Protein AF-G5GI74-F1 (afdb_monomer_lite)

Structure (mmCIF, N/CA/C/O backbone):
data_AF-G5GI74-F1
#
_entry.id   AF-G5GI74-F1
#
loop_
_atom_site.group_PDB
_atom_site.id
_atom_site.type_symbol
_atom_site.label_atom_id
_atom_site.label_alt_id
_atom_site.label_comp_id
_atom_site.label_asym_id
_atom_site.label_entity_id
_atom_site.label_seq_id
_atom_site.pdbx_PDB_ins_code
_atom_site.Cartn_x
_atom_site.Cartn_y
_atom_site.Cartn_z
_atom_site.occupancy
_atom_site.B_iso_or_equiv
_atom_site.auth_seq_id
_atom_site.auth_comp_id
_atom_site.auth_asym_id
_atom_site.auth_atom_id
_atom_site.pdbx_PDB_model_num
ATOM 1 N N . MET A 1 1 ? 11.300 41.966 -23.035 1.00 39.28 1 MET A N 1
ATOM 2 C CA . MET A 1 1 ? 12.453 41.032 -23.055 1.00 39.28 1 MET A CA 1
ATOM 3 C C . MET A 1 1 ? 12.205 40.007 -24.163 1.00 39.28 1 MET A C 1
ATOM 5 O O . MET A 1 1 ? 11.114 39.458 -24.175 1.00 39.28 1 MET A O 1
ATOM 9 N N . LYS A 1 2 ? 13.121 39.789 -25.121 1.00 32.44 2 LYS A N 1
ATOM 10 C CA . LYS A 1 2 ? 12.946 38.785 -26.198 1.00 32.44 2 LYS A CA 1
ATOM 11 C C . LYS A 1 2 ? 13.859 37.581 -25.942 1.00 32.44 2 LYS A C 1
ATOM 13 O O . LYS A 1 2 ? 15.074 37.762 -25.890 1.00 32.44 2 LYS A O 1
ATOM 18 N N . LEU A 1 3 ? 13.296 36.378 -25.811 1.00 30.97 3 LEU A N 1
ATOM 19 C CA . LEU A 1 3 ? 14.079 35.136 -25.782 1.00 30.97 3 LEU A CA 1
ATOM 20 C C . LEU A 1 3 ? 14.513 34.748 -27.205 1.00 30.97 3 LEU A C 1
ATOM 22 O O . LEU A 1 3 ? 13.767 34.949 -28.163 1.00 30.97 3 LEU A O 1
ATOM 26 N N . LYS A 1 4 ? 15.729 34.209 -27.346 1.00 33.59 4 LYS A N 1
ATOM 27 C CA . LYS A 1 4 ? 16.300 33.785 -28.633 1.00 33.59 4 LYS A CA 1
ATOM 28 C C . LYS A 1 4 ? 16.162 32.273 -28.805 1.00 33.59 4 LYS A C 1
ATOM 30 O O . LYS A 1 4 ? 16.943 31.525 -28.223 1.00 33.59 4 LYS A O 1
ATOM 35 N N . THR A 1 5 ? 15.243 31.826 -29.655 1.00 30.91 5 THR A N 1
ATOM 36 C CA . THR A 1 5 ? 15.225 30.434 -30.129 1.00 30.91 5 THR A CA 1
ATOM 37 C C . THR A 1 5 ? 16.268 30.273 -31.233 1.00 30.91 5 THR A C 1
ATOM 39 O O . THR A 1 5 ? 16.100 30.822 -32.321 1.00 30.91 5 THR A O 1
ATOM 42 N N . LYS A 1 6 ? 17.356 29.538 -30.974 1.00 30.95 6 LYS A N 1
ATOM 43 C CA . LYS A 1 6 ? 18.289 29.122 -32.030 1.00 30.95 6 LYS A CA 1
ATOM 44 C C . LYS A 1 6 ? 17.806 27.811 -32.650 1.00 30.95 6 LYS A C 1
ATOM 46 O O . LYS A 1 6 ? 18.005 26.752 -32.065 1.00 30.95 6 LYS A O 1
ATOM 51 N N . LEU A 1 7 ? 17.238 27.881 -33.853 1.00 30.72 7 LEU A N 1
ATOM 52 C CA . LEU A 1 7 ? 17.384 26.770 -34.794 1.00 30.72 7 LEU A CA 1
ATOM 53 C C . LEU A 1 7 ? 18.859 26.698 -35.209 1.00 30.72 7 LEU A C 1
ATOM 55 O O . LEU A 1 7 ? 19.471 27.733 -35.477 1.00 30.72 7 LEU A O 1
ATOM 59 N N . PHE A 1 8 ? 19.397 25.488 -35.316 1.00 32.03 8 PHE A N 1
ATOM 60 C CA . PHE A 1 8 ? 20.576 25.221 -36.133 1.00 32.03 8 PHE A CA 1
ATOM 61 C C . PHE A 1 8 ? 20.148 24.339 -37.301 1.00 32.03 8 PHE A C 1
ATOM 63 O O . PHE A 1 8 ? 19.583 23.267 -37.099 1.00 32.03 8 PHE A O 1
ATOM 70 N N . MET A 1 9 ? 20.384 24.824 -38.518 1.00 30.23 9 MET A N 1
ATOM 71 C CA . MET A 1 9 ? 20.236 24.031 -39.734 1.00 30.23 9 MET A CA 1
ATOM 72 C C . MET A 1 9 ? 21.549 23.312 -40.035 1.00 30.23 9 MET A C 1
ATOM 74 O O . MET A 1 9 ? 22.620 23.881 -39.826 1.00 30.23 9 MET A O 1
ATOM 78 N N . ALA A 1 10 ? 21.453 22.119 -40.615 1.00 32.97 10 ALA A N 1
ATOM 79 C CA . ALA A 1 10 ? 22.530 21.522 -41.389 1.00 32.97 10 ALA A CA 1
ATOM 80 C C . ALA A 1 10 ? 22.137 21.579 -42.873 1.00 32.97 10 ALA A C 1
ATOM 82 O O . ALA A 1 10 ? 21.205 20.900 -43.299 1.00 32.97 10 ALA A O 1
ATOM 83 N N . GLY A 1 11 ? 22.820 22.431 -43.641 1.00 32.31 11 GLY A N 1
ATOM 84 C CA . GLY A 1 11 ? 22.941 22.245 -45.090 1.00 32.31 11 GLY A CA 1
ATOM 85 C C . GLY A 1 11 ? 24.064 21.239 -45.396 1.00 32.31 11 GLY A C 1
ATOM 86 O O . GLY A 1 11 ? 24.650 20.676 -44.478 1.00 32.31 11 GLY A O 1
ATOM 87 N N . ILE A 1 12 ? 24.443 20.994 -46.648 1.00 38.75 12 ILE A N 1
ATOM 88 C CA . ILE A 1 12 ? 24.072 21.663 -47.905 1.00 38.75 12 ILE A CA 1
ATOM 89 C C . ILE A 1 12 ? 23.917 20.582 -48.987 1.00 38.75 12 ILE A C 1
ATOM 91 O O . ILE A 1 12 ? 24.664 19.609 -48.990 1.00 38.75 12 ILE A O 1
ATOM 95 N N . ALA A 1 13 ? 23.006 20.786 -49.941 1.00 40.16 13 ALA A N 1
ATOM 96 C CA . ALA A 1 13 ? 23.028 20.088 -51.224 1.00 40.16 13 ALA A CA 1
ATOM 97 C C . ALA A 1 13 ? 23.267 21.114 -52.340 1.00 40.16 13 ALA A C 1
ATOM 99 O O . ALA A 1 13 ? 22.529 22.093 -52.446 1.00 40.16 13 ALA A O 1
ATOM 100 N N . ALA A 1 14 ? 24.300 20.902 -53.153 1.00 36.72 14 ALA A N 1
ATOM 101 C CA . ALA A 1 14 ? 24.616 21.722 -54.317 1.00 36.72 14 ALA A CA 1
ATOM 102 C C . ALA A 1 14 ? 25.226 20.833 -55.406 1.00 36.72 14 ALA A C 1
ATOM 104 O O . ALA A 1 14 ? 26.097 20.015 -55.118 1.00 36.72 14 ALA A O 1
ATOM 105 N N . ALA A 1 15 ? 24.764 20.991 -56.646 1.00 43.41 15 ALA A N 1
ATOM 106 C CA . ALA A 1 15 ? 25.289 20.285 -57.807 1.00 43.41 15 ALA A CA 1
ATOM 107 C C . ALA A 1 15 ? 25.982 21.280 -58.746 1.00 43.41 15 ALA A C 1
ATOM 109 O O . ALA A 1 15 ? 25.446 22.351 -59.026 1.00 43.41 15 ALA A O 1
ATOM 110 N N . GLY A 1 16 ? 27.158 20.912 -59.245 1.00 34.16 16 GLY A N 1
ATOM 111 C CA . GLY A 1 16 ? 27.925 21.686 -60.216 1.00 34.16 16 GLY A CA 1
ATOM 112 C C . GLY A 1 16 ? 28.988 20.790 -60.836 1.00 34.16 16 GLY A C 1
ATOM 113 O O . GLY A 1 16 ? 29.753 20.158 -60.114 1.00 34.16 16 GLY A O 1
ATOM 114 N N . MET A 1 17 ? 28.995 20.684 -62.164 1.00 43.59 17 MET A N 1
ATOM 115 C CA . MET A 1 17 ? 29.848 19.746 -62.892 1.00 43.59 17 MET A CA 1
ATOM 116 C C . MET A 1 17 ? 30.994 20.507 -63.562 1.00 43.59 17 MET A C 1
ATOM 118 O O . MET A 1 17 ? 30.755 21.394 -64.378 1.00 43.59 17 MET A O 1
ATOM 122 N N . LEU A 1 18 ? 32.234 20.162 -63.218 1.00 31.41 18 LEU A N 1
ATOM 123 C CA . LEU A 1 18 ? 33.445 20.704 -63.834 1.00 31.41 18 LEU A CA 1
ATOM 124 C C . LEU A 1 18 ? 34.503 19.598 -63.843 1.00 31.41 18 LEU A C 1
ATOM 126 O O . LEU A 1 18 ? 34.797 19.017 -62.802 1.00 31.41 18 LEU A O 1
ATOM 130 N N . ILE A 1 19 ? 35.013 19.256 -65.027 1.00 44.56 19 ILE A N 1
ATOM 131 C CA . ILE A 1 19 ? 35.863 18.076 -65.215 1.00 44.56 19 ILE A CA 1
ATOM 132 C C . ILE A 1 19 ? 37.334 18.480 -65.134 1.00 44.56 19 ILE A C 1
ATOM 134 O O . ILE A 1 19 ? 37.832 19.190 -66.003 1.00 44.56 19 ILE A O 1
ATOM 138 N N . PHE A 1 20 ? 38.037 17.933 -64.145 1.00 43.38 20 PHE A N 1
ATOM 139 C CA . PHE A 1 20 ? 39.486 17.758 -64.178 1.00 43.38 20 PHE A CA 1
ATOM 140 C C . PHE A 1 20 ? 39.802 16.292 -63.887 1.00 43.38 20 PHE A C 1
ATOM 142 O O . PHE A 1 20 ? 39.231 15.700 -62.972 1.00 43.38 20 PHE A O 1
ATOM 149 N N . ALA A 1 21 ? 40.707 15.704 -64.669 1.00 55.75 21 ALA A N 1
ATOM 150 C CA . ALA A 1 21 ? 41.223 14.369 -64.403 1.00 55.75 21 ALA A CA 1
ATOM 151 C C . ALA A 1 21 ? 42.308 14.457 -63.318 1.00 55.75 21 ALA A C 1
ATOM 153 O O . ALA A 1 21 ? 43.470 14.729 -63.607 1.00 55.75 21 ALA A O 1
ATOM 154 N N . ALA A 1 22 ? 41.894 14.247 -62.073 1.00 44.03 22 ALA A N 1
ATOM 155 C CA . ALA A 1 22 ? 42.752 13.938 -60.936 1.00 44.03 22 ALA A CA 1
ATOM 156 C C . ALA A 1 22 ? 42.215 12.658 -60.279 1.00 44.03 22 ALA A C 1
ATOM 158 O O . ALA A 1 22 ? 41.032 12.336 -60.437 1.00 44.03 22 ALA A O 1
ATOM 159 N N . ASP A 1 23 ? 43.071 11.908 -59.589 1.00 39.41 23 ASP A N 1
ATOM 160 C CA . ASP A 1 23 ? 42.712 10.588 -59.071 1.00 39.41 23 ASP A CA 1
ATOM 161 C C . ASP A 1 23 ? 41.495 10.648 -58.145 1.00 39.41 23 ASP A C 1
ATOM 163 O O . ASP A 1 23 ? 41.471 11.387 -57.158 1.00 39.41 23 ASP A O 1
ATOM 167 N N . ASN A 1 24 ? 40.477 9.839 -58.456 1.00 41.78 24 ASN A N 1
ATOM 168 C CA . ASN A 1 24 ? 39.244 9.755 -57.679 1.00 41.78 24 ASN A CA 1
ATOM 169 C C . ASN A 1 24 ? 39.466 8.967 -56.378 1.00 41.78 24 ASN A C 1
ATOM 171 O O . ASN A 1 24 ? 38.852 7.923 -56.149 1.00 41.78 24 ASN A O 1
ATOM 175 N N . VAL A 1 25 ? 40.294 9.510 -55.482 1.00 47.72 25 VAL A N 1
ATOM 176 C CA . VAL A 1 25 ? 40.171 9.260 -54.044 1.00 47.72 25 VAL A CA 1
ATOM 177 C C . VAL A 1 25 ? 38.881 9.942 -53.599 1.00 47.72 25 VAL A C 1
ATOM 179 O O . VAL A 1 25 ? 38.868 11.050 -53.063 1.00 47.72 25 VAL A O 1
ATOM 182 N N . SER A 1 26 ? 37.756 9.285 -53.879 1.00 45.84 26 SER A N 1
ATOM 183 C CA . SER A 1 26 ? 36.469 9.669 -53.326 1.00 45.84 26 SER A CA 1
ATOM 184 C C . SER A 1 26 ? 36.542 9.456 -51.818 1.00 45.84 26 SER A C 1
ATOM 186 O O . SER A 1 26 ? 36.338 8.340 -51.336 1.00 45.84 26 SER A O 1
ATOM 188 N N . TYR A 1 27 ? 36.850 10.523 -51.080 1.00 48.34 27 TYR A N 1
ATOM 189 C CA . TYR A 1 27 ? 36.677 10.578 -49.634 1.00 48.34 27 TYR A CA 1
ATOM 190 C C . TYR A 1 27 ? 35.190 10.368 -49.332 1.00 48.34 27 TYR A C 1
ATOM 192 O O . TYR A 1 27 ? 34.400 11.313 -49.308 1.00 48.34 27 TYR A O 1
ATOM 200 N N . ALA A 1 28 ? 34.795 9.105 -49.167 1.00 54.34 28 ALA A N 1
ATOM 201 C CA . ALA A 1 28 ? 33.466 8.733 -48.720 1.00 54.34 28 ALA A CA 1
ATOM 202 C C . ALA A 1 28 ? 33.256 9.395 -47.359 1.00 54.34 28 ALA A C 1
ATOM 204 O O . ALA A 1 28 ? 33.997 9.102 -46.425 1.00 54.34 28 ALA A O 1
ATOM 205 N N . ALA A 1 29 ? 32.304 10.329 -47.279 1.00 62.91 29 ALA A N 1
ATOM 206 C CA . ALA A 1 29 ? 32.160 11.216 -46.131 1.00 62.91 29 ALA A CA 1
ATOM 207 C C . ALA A 1 29 ? 31.908 10.409 -44.847 1.00 62.91 29 ALA A C 1
ATOM 209 O O . ALA A 1 29 ? 30.795 9.937 -44.602 1.00 62.91 29 ALA A O 1
ATOM 210 N N . ASN A 1 30 ? 32.965 10.231 -44.061 1.00 84.56 30 ASN A N 1
ATOM 211 C CA . ASN A 1 30 ? 32.976 9.493 -42.812 1.00 84.56 30 ASN A CA 1
ATOM 212 C C . ASN A 1 30 ? 32.117 10.217 -41.762 1.00 84.56 30 ASN A C 1
ATOM 214 O O . ASN A 1 30 ? 32.074 11.447 -41.696 1.00 84.56 30 ASN A O 1
ATOM 218 N N . GLY A 1 31 ? 31.383 9.441 -40.968 1.00 90.62 31 GLY A N 1
ATOM 219 C CA . GLY A 1 31 ? 30.277 9.917 -40.141 1.00 90.62 31 GLY A CA 1
ATOM 220 C C . GLY A 1 31 ? 28.897 9.470 -40.638 1.00 90.62 31 GLY A C 1
ATOM 221 O O . GLY A 1 31 ? 28.748 8.458 -41.321 1.00 90.62 31 GLY A O 1
ATOM 222 N N . TRP A 1 32 ? 27.859 10.209 -40.240 1.00 93.62 32 TRP A N 1
ATOM 223 C CA . TRP A 1 32 ? 26.457 9.858 -40.492 1.00 93.62 32 TRP A CA 1
ATOM 224 C C . TRP A 1 32 ? 26.036 10.068 -41.954 1.00 93.62 32 TRP A C 1
ATOM 226 O O . TRP A 1 32 ? 26.159 11.167 -42.489 1.00 93.62 32 TRP A O 1
ATOM 236 N N . GLN A 1 33 ? 25.439 9.041 -42.563 1.00 93.19 33 GLN A N 1
ATOM 237 C CA . GLN A 1 33 ? 24.833 9.098 -43.899 1.00 93.19 33 GLN A CA 1
ATOM 238 C C . GLN A 1 33 ? 23.420 8.497 -43.887 1.00 93.19 33 GLN A C 1
ATOM 240 O O . GLN A 1 33 ? 23.123 7.591 -43.106 1.00 93.19 33 GLN A O 1
ATOM 245 N N . THR A 1 34 ? 22.540 8.961 -44.774 1.00 90.38 34 THR A N 1
ATOM 246 C CA . THR A 1 34 ? 21.219 8.350 -44.980 1.00 90.38 34 THR A CA 1
ATOM 247 C C . THR A 1 34 ? 21.312 7.117 -45.882 1.00 90.38 34 THR A C 1
ATOM 249 O O . THR A 1 34 ? 22.108 7.047 -46.815 1.00 90.38 34 THR A O 1
ATOM 252 N N . SER A 1 35 ? 20.484 6.112 -45.606 1.00 87.25 35 SER A N 1
ATOM 253 C CA . SER A 1 35 ? 20.390 4.868 -46.371 1.00 87.25 35 SER A CA 1
ATOM 254 C C . SER A 1 35 ? 18.916 4.477 -46.477 1.00 87.25 35 SER A C 1
ATOM 256 O O . SER A 1 35 ? 18.343 3.851 -45.582 1.00 87.25 35 SER A O 1
ATOM 258 N N . GLY A 1 36 ? 18.266 4.952 -47.544 1.00 87.31 36 GLY A N 1
ATOM 259 C CA . GLY A 1 36 ? 16.806 4.959 -47.641 1.00 87.31 36 GLY A CA 1
ATOM 260 C C . GLY A 1 36 ? 16.186 5.772 -46.499 1.00 87.31 36 GLY A C 1
ATOM 261 O O . GLY A 1 36 ? 16.615 6.889 -46.223 1.00 87.31 36 GLY A O 1
ATOM 262 N N . ASN A 1 37 ? 15.216 5.182 -45.798 1.00 89.00 37 ASN A N 1
ATOM 263 C CA . ASN A 1 37 ? 14.498 5.824 -44.687 1.00 89.00 37 ASN A CA 1
ATOM 264 C C . ASN A 1 37 ? 15.195 5.659 -43.316 1.00 89.00 37 ASN A C 1
ATOM 266 O O . ASN A 1 37 ? 14.566 5.864 -42.280 1.00 89.00 37 ASN A O 1
ATOM 270 N N . SER A 1 38 ? 16.465 5.244 -43.286 1.00 92.62 38 SER A N 1
ATOM 271 C CA . SER A 1 38 ? 17.251 5.056 -42.059 1.00 92.62 38 SER A CA 1
ATOM 272 C C . SER A 1 38 ? 18.655 5.656 -42.206 1.00 92.62 38 SER A C 1
ATOM 274 O O . SER A 1 38 ? 18.995 6.224 -43.243 1.00 92.62 38 SER A O 1
ATOM 276 N N . TRP A 1 39 ? 19.469 5.546 -41.161 1.00 95.88 39 TRP A N 1
ATOM 277 C CA . TRP A 1 39 ? 20.830 6.074 -41.098 1.00 95.88 39 TRP A CA 1
ATOM 278 C C . TRP A 1 39 ? 21.862 4.951 -41.013 1.00 95.88 39 TRP A C 1
ATOM 280 O O . TRP A 1 39 ? 21.609 3.897 -40.431 1.00 95.88 39 TRP A O 1
ATOM 290 N N . ILE A 1 40 ? 23.042 5.206 -41.565 1.00 96.00 40 ILE A N 1
ATOM 291 C CA . ILE A 1 40 ? 24.274 4.443 -41.361 1.00 96.00 40 ILE A CA 1
ATOM 292 C C . ILE A 1 40 ? 25.351 5.393 -40.829 1.00 96.00 40 ILE A C 1
ATOM 294 O O . ILE A 1 40 ? 25.236 6.612 -40.965 1.00 96.00 40 ILE A O 1
ATOM 298 N N . TYR A 1 41 ? 26.407 4.834 -40.253 1.00 94.62 41 TYR A N 1
ATOM 299 C CA . TYR A 1 41 ? 27.628 5.565 -39.934 1.00 94.62 41 TYR A CA 1
ATOM 300 C C . TYR A 1 41 ? 28.773 4.921 -40.711 1.00 94.62 41 TYR A C 1
ATOM 302 O O . TYR A 1 41 ? 28.881 3.692 -40.728 1.00 94.62 41 TYR A O 1
ATOM 310 N N . ILE A 1 42 ? 29.577 5.738 -41.383 1.00 94.50 42 ILE A N 1
ATOM 311 C CA . ILE A 1 42 ? 30.751 5.311 -42.141 1.00 94.50 42 ILE A CA 1
ATOM 312 C C . ILE A 1 42 ? 32.002 5.597 -41.313 1.00 94.50 42 ILE A C 1
ATOM 314 O O . ILE A 1 42 ? 32.230 6.739 -40.911 1.00 94.50 42 ILE A O 1
ATOM 318 N N . ASP A 1 43 ? 32.793 4.563 -41.048 1.00 91.69 43 ASP A N 1
ATOM 319 C CA . ASP A 1 43 ? 34.069 4.675 -40.341 1.00 91.69 43 ASP A CA 1
ATOM 320 C C . ASP A 1 43 ? 35.167 5.270 -41.244 1.00 91.69 43 ASP A C 1
ATOM 322 O O . ASP A 1 43 ? 35.006 5.429 -42.454 1.00 91.69 43 ASP A O 1
ATOM 326 N N . ASN A 1 44 ? 36.316 5.614 -40.655 1.00 89.88 44 ASN A N 1
ATOM 327 C CA . ASN A 1 44 ? 37.433 6.254 -41.368 1.00 89.88 44 ASN A CA 1
ATOM 328 C C . ASN A 1 44 ? 38.069 5.382 -42.474 1.00 89.88 44 ASN A C 1
ATOM 330 O O . ASN A 1 44 ? 38.849 5.897 -43.270 1.00 89.88 44 ASN A O 1
ATOM 334 N N . ASP A 1 45 ? 37.760 4.084 -42.519 1.00 88.88 45 ASP A N 1
ATOM 335 C CA . ASP A 1 45 ? 38.166 3.144 -43.572 1.00 88.88 45 ASP A CA 1
ATOM 336 C C . ASP A 1 45 ? 37.132 3.022 -44.714 1.00 88.88 45 ASP A C 1
ATOM 338 O O . ASP A 1 45 ? 37.323 2.244 -45.647 1.00 88.88 45 ASP A O 1
ATOM 342 N N . GLY A 1 46 ? 36.030 3.780 -44.650 1.00 88.19 46 GLY A N 1
ATOM 343 C CA . GLY A 1 46 ? 34.921 3.718 -45.604 1.00 88.19 46 GLY A CA 1
ATOM 344 C C . GLY A 1 46 ? 33.923 2.581 -45.349 1.00 88.19 46 GLY A C 1
ATOM 345 O O . GLY A 1 46 ? 32.954 2.445 -46.099 1.00 88.19 46 GLY A O 1
ATOM 346 N N . SER A 1 47 ? 34.117 1.764 -44.308 1.00 92.62 47 SER A N 1
ATOM 347 C CA . SER A 1 47 ? 33.206 0.672 -43.956 1.00 92.62 47 SER A CA 1
ATOM 348 C C . SER A 1 47 ? 31.978 1.161 -43.171 1.00 92.62 47 SER A C 1
ATOM 350 O O . SER A 1 47 ? 31.943 2.278 -42.654 1.00 92.62 47 SER A O 1
ATOM 352 N N . LYS A 1 48 ? 30.925 0.332 -43.090 1.00 94.62 48 LYS A N 1
ATOM 353 C CA . LYS A 1 48 ? 29.750 0.624 -42.251 1.00 94.62 48 LYS A CA 1
ATOM 354 C C . LYS A 1 48 ? 30.003 0.190 -40.810 1.00 94.62 48 LYS A C 1
ATOM 356 O O . LYS A 1 48 ? 30.130 -1.012 -40.559 1.00 94.62 48 LYS A O 1
ATOM 361 N N . HIS A 1 49 ? 29.921 1.135 -39.879 1.00 95.50 49 HIS A N 1
ATOM 362 C CA . HIS A 1 49 ? 30.042 0.866 -38.450 1.00 95.50 49 HIS A CA 1
ATOM 363 C C . HIS A 1 49 ? 28.965 -0.106 -37.954 1.00 95.50 49 HIS A C 1
ATOM 365 O O . HIS A 1 49 ? 27.804 -0.064 -38.378 1.00 95.50 49 HIS A O 1
ATOM 371 N N . LYS A 1 50 ? 29.338 -0.972 -37.007 1.00 97.19 50 LYS A N 1
ATOM 372 C CA . LYS A 1 50 ? 28.476 -2.018 -36.440 1.00 97.19 50 LYS A CA 1
ATOM 373 C C . LYS A 1 50 ? 28.636 -2.099 -34.926 1.00 97.19 50 LYS A C 1
ATOM 375 O O . LYS A 1 50 ? 29.744 -2.208 -34.418 1.00 97.19 50 LYS A O 1
ATOM 380 N N . GLY A 1 51 ? 27.517 -2.112 -34.206 1.00 97.88 51 GLY A N 1
ATOM 381 C CA . GLY A 1 51 ? 27.493 -2.120 -32.747 1.00 97.88 51 GLY A CA 1
ATOM 382 C C . GLY A 1 51 ? 27.391 -0.717 -32.150 1.00 97.88 51 GLY A C 1
ATOM 383 O O . GLY A 1 51 ? 26.652 0.129 -32.652 1.00 97.88 51 GLY A O 1
ATOM 384 N N . TRP A 1 52 ? 28.064 -0.495 -31.022 1.00 98.06 52 TRP A N 1
ATOM 385 C CA . TRP A 1 52 ? 27.892 0.699 -30.193 1.00 98.06 52 TRP A CA 1
ATOM 386 C C . TRP A 1 52 ? 28.746 1.884 -30.654 1.00 98.06 52 TRP A C 1
ATOM 388 O O . TRP A 1 52 ? 29.965 1.859 -30.505 1.00 98.06 52 TRP A O 1
ATOM 398 N N . ILE A 1 53 ? 28.090 2.969 -31.068 1.00 95.81 53 ILE A N 1
ATOM 399 C CA . ILE A 1 53 ? 28.730 4.275 -31.287 1.00 95.81 53 ILE A CA 1
ATOM 400 C C . ILE A 1 53 ? 28.531 5.142 -30.044 1.00 95.81 53 ILE A C 1
ATOM 402 O O . ILE A 1 53 ? 27.445 5.169 -29.459 1.00 95.81 53 ILE A O 1
ATOM 406 N N . LYS A 1 54 ? 29.564 5.905 -29.675 1.00 95.50 54 LYS A N 1
ATOM 407 C CA . LYS A 1 54 ? 29.489 6.994 -28.696 1.00 95.50 54 LYS A CA 1
ATOM 408 C C . LYS A 1 54 ? 29.810 8.320 -29.385 1.00 95.50 54 LYS A C 1
ATOM 410 O O . LYS A 1 54 ? 30.862 8.451 -29.998 1.00 95.50 54 LYS A O 1
ATOM 415 N N . THR A 1 55 ? 28.924 9.297 -29.248 1.00 91.75 55 THR A N 1
ATOM 416 C CA . THR A 1 55 ? 29.103 10.678 -29.734 1.00 91.75 55 THR A CA 1
ATOM 417 C C . THR A 1 55 ? 29.157 11.653 -28.550 1.00 91.75 55 THR A C 1
ATOM 419 O O . THR A 1 55 ? 29.117 11.234 -27.390 1.00 91.75 55 THR A O 1
ATOM 422 N N . THR A 1 56 ? 29.203 12.958 -28.828 1.00 92.31 56 THR A N 1
ATOM 423 C CA . THR A 1 56 ? 28.959 14.026 -27.841 1.00 92.31 56 THR A CA 1
ATOM 424 C C . THR A 1 56 ? 27.566 13.967 -27.217 1.00 92.31 56 THR A C 1
ATOM 426 O O . THR A 1 56 ? 27.389 14.388 -26.077 1.00 92.31 56 THR A O 1
ATOM 429 N N . ASP A 1 57 ? 26.589 13.428 -27.945 1.00 90.88 57 ASP A N 1
ATOM 430 C CA . ASP A 1 57 ? 25.162 13.544 -27.624 1.00 90.88 57 ASP A CA 1
ATOM 431 C C . ASP A 1 57 ? 24.648 12.322 -26.842 1.00 90.88 57 ASP A C 1
ATOM 433 O O . ASP A 1 57 ? 23.565 12.345 -26.252 1.00 90.88 57 ASP A O 1
ATOM 437 N N . GLY A 1 58 ? 25.433 11.240 -26.840 1.00 95.44 58 GLY A N 1
ATOM 438 C CA . GLY A 1 58 ? 25.139 9.978 -26.171 1.00 95.44 58 GLY A CA 1
ATOM 439 C C . GLY A 1 58 ? 25.559 8.758 -26.990 1.00 95.44 58 GLY A C 1
ATOM 440 O O . GLY A 1 58 ? 26.452 8.822 -27.840 1.00 95.44 58 GLY A O 1
ATOM 441 N N . TYR A 1 59 ? 24.905 7.630 -26.713 1.00 98.12 59 TYR A N 1
ATOM 442 C CA . TYR A 1 59 ? 25.160 6.346 -27.368 1.00 98.12 59 TYR A CA 1
ATOM 443 C C . TYR A 1 59 ? 24.115 6.031 -28.443 1.00 98.12 59 TYR A C 1
ATOM 445 O O . TYR A 1 59 ? 22.939 6.356 -28.285 1.00 98.12 59 TYR A O 1
ATOM 453 N N . TYR A 1 60 ? 24.547 5.341 -29.494 1.00 98.31 60 TYR A N 1
ATOM 454 C CA . TYR A 1 60 ? 23.733 4.819 -30.594 1.00 98.31 60 TYR A CA 1
ATOM 455 C C . TYR A 1 60 ? 24.090 3.341 -30.815 1.00 98.31 60 TYR A C 1
ATOM 457 O O . TYR A 1 60 ? 25.173 2.903 -30.419 1.00 98.31 60 TYR A O 1
ATOM 465 N N . TYR A 1 61 ? 23.216 2.574 -31.472 1.00 98.38 61 TYR A N 1
ATOM 466 C CA . TYR A 1 61 ? 23.508 1.182 -31.830 1.00 98.38 61 TYR A CA 1
ATOM 467 C C . TYR A 1 61 ? 23.206 0.884 -33.299 1.00 98.38 61 TYR A C 1
ATOM 469 O O . TYR A 1 61 ? 22.051 0.905 -33.736 1.00 98.38 61 TYR A O 1
ATOM 477 N N . MET A 1 62 ? 24.256 0.564 -34.047 1.00 97.88 62 MET A N 1
ATOM 478 C CA . MET A 1 62 ? 24.199 0.156 -35.445 1.00 97.88 62 MET A CA 1
ATOM 479 C C . MET A 1 62 ? 24.014 -1.359 -35.522 1.00 97.88 62 MET A C 1
ATOM 481 O O . MET A 1 62 ? 24.724 -2.128 -34.873 1.00 97.88 62 MET A O 1
ATOM 485 N N . ASP A 1 63 ? 23.041 -1.804 -36.303 1.00 96.19 63 ASP A N 1
ATOM 486 C CA . ASP A 1 63 ? 22.670 -3.206 -36.406 1.00 96.19 63 ASP A CA 1
ATOM 487 C C . ASP A 1 63 ? 23.803 -4.073 -36.990 1.00 96.19 63 ASP A C 1
ATOM 489 O O . ASP A 1 63 ? 24.354 -3.778 -38.050 1.00 96.19 63 ASP A O 1
ATOM 493 N N . LEU A 1 64 ? 24.139 -5.172 -36.307 1.00 95.94 64 LEU A N 1
ATOM 494 C CA . LEU A 1 64 ? 25.324 -5.983 -36.620 1.00 95.94 64 LEU A CA 1
ATOM 495 C C . LEU A 1 64 ? 25.261 -6.678 -37.989 1.00 95.94 64 LEU A C 1
ATOM 497 O O . LEU A 1 64 ? 26.307 -6.974 -38.569 1.00 95.94 64 LEU A O 1
ATOM 501 N N . ALA A 1 65 ? 24.069 -6.925 -38.538 1.00 95.00 65 ALA A N 1
ATOM 502 C CA . ALA A 1 65 ? 23.936 -7.467 -39.886 1.00 95.00 65 ALA A CA 1
ATOM 503 C C . ALA A 1 65 ? 24.058 -6.347 -40.930 1.00 95.00 65 ALA A C 1
ATOM 505 O O . ALA A 1 65 ? 24.937 -6.389 -41.794 1.00 95.00 65 ALA A O 1
ATOM 506 N N . SER A 1 66 ? 23.213 -5.323 -40.811 1.00 95.12 66 SER A N 1
ATOM 507 C CA . SER A 1 66 ? 22.940 -4.345 -41.876 1.00 95.12 66 SER A CA 1
ATOM 508 C C . SER A 1 66 ? 23.747 -3.038 -41.809 1.00 95.12 66 SER A C 1
ATOM 510 O O . SER A 1 66 ? 23.863 -2.336 -42.817 1.00 95.12 66 SER A O 1
ATOM 512 N N . GLY A 1 67 ? 24.301 -2.699 -40.641 1.00 95.56 67 GLY A N 1
ATOM 513 C CA . GLY A 1 67 ? 24.906 -1.393 -40.354 1.00 95.56 67 GLY A CA 1
ATOM 514 C C . GLY A 1 67 ? 23.890 -0.254 -40.194 1.00 95.56 67 GLY A C 1
ATOM 515 O O . GLY A 1 67 ? 24.290 0.905 -40.176 1.00 95.56 67 GLY A O 1
ATOM 516 N N . LEU A 1 68 ? 22.585 -0.553 -40.114 1.00 96.94 68 LEU A N 1
ATOM 517 C CA . LEU A 1 68 ? 21.516 0.444 -39.970 1.00 96.94 68 LEU A CA 1
ATOM 518 C C . LEU A 1 68 ? 21.334 0.879 -38.509 1.00 96.94 68 LEU A C 1
ATOM 520 O O . LEU A 1 68 ? 21.395 0.062 -37.591 1.00 96.94 68 LEU A O 1
ATOM 524 N N . MET A 1 69 ? 21.061 2.162 -38.293 1.00 97.88 69 MET A N 1
ATOM 525 C CA . MET A 1 69 ? 20.810 2.746 -36.976 1.00 97.88 69 MET A CA 1
ATOM 526 C C . MET A 1 69 ? 19.546 2.154 -36.338 1.00 97.88 69 MET A C 1
ATOM 528 O O . MET A 1 69 ? 18.478 2.133 -36.951 1.00 97.88 69 MET A O 1
ATOM 532 N N . SER A 1 70 ? 19.655 1.690 -35.092 1.00 98.00 70 SER A N 1
ATOM 533 C CA . SER A 1 70 ? 18.517 1.154 -34.338 1.00 98.00 70 SER A CA 1
ATOM 534 C C . SER A 1 70 ? 17.654 2.267 -33.741 1.00 98.00 70 SER A C 1
ATOM 536 O O . SER A 1 70 ? 18.164 3.248 -33.203 1.00 98.00 70 SER A O 1
ATOM 538 N N . THR A 1 71 ? 16.339 2.068 -33.777 1.00 97.62 71 THR A N 1
ATOM 539 C CA . THR A 1 71 ? 15.322 2.882 -33.096 1.00 97.62 71 THR A CA 1
ATOM 540 C C . THR A 1 71 ? 14.320 1.955 -32.395 1.00 97.62 71 THR A C 1
ATOM 542 O O . THR A 1 71 ? 14.230 0.768 -32.714 1.00 97.62 71 THR A O 1
ATOM 545 N N . GLY A 1 72 ? 13.590 2.471 -31.405 1.00 98.00 72 GLY A N 1
ATOM 546 C CA . GLY A 1 72 ? 12.685 1.686 -30.565 1.00 98.00 72 GLY A CA 1
ATOM 547 C C . GLY A 1 72 ? 13.411 0.723 -29.617 1.00 98.00 72 GLY A C 1
ATOM 548 O O . GLY A 1 72 ? 14.575 0.919 -29.258 1.00 98.00 72 GLY A O 1
ATOM 549 N N . TRP A 1 73 ? 12.706 -0.324 -29.188 1.00 98.00 73 TRP A N 1
ATOM 550 C CA . TRP A 1 73 ? 13.244 -1.365 -28.310 1.00 98.00 73 TRP A CA 1
ATOM 551 C C . TRP A 1 73 ? 14.208 -2.306 -29.050 1.00 98.00 73 TRP A C 1
ATOM 553 O O . TRP A 1 73 ? 13.830 -2.959 -30.023 1.00 98.00 73 TRP A O 1
ATOM 563 N N . LYS A 1 74 ? 15.433 -2.468 -28.536 1.00 97.88 74 LYS A N 1
ATOM 564 C CA . LYS A 1 74 ? 16.419 -3.453 -29.018 1.00 97.88 74 LYS A CA 1
ATOM 565 C C . LYS A 1 74 ? 16.947 -4.267 -27.835 1.00 97.88 74 LYS A C 1
ATOM 567 O O . LYS A 1 74 ? 17.325 -3.705 -26.805 1.00 97.88 74 LYS A O 1
ATOM 572 N N . LYS A 1 75 ? 17.005 -5.593 -27.982 1.00 97.25 75 LYS A N 1
ATOM 573 C CA . LYS A 1 75 ? 17.652 -6.483 -27.010 1.00 97.25 75 LYS A CA 1
ATOM 574 C C . LYS A 1 75 ? 19.094 -6.741 -27.450 1.00 97.25 75 LYS A C 1
ATOM 576 O O . LYS A 1 75 ? 19.318 -7.213 -28.561 1.00 97.25 75 LYS A O 1
ATOM 581 N N . ILE A 1 76 ? 20.063 -6.413 -26.599 1.00 97.00 76 ILE A N 1
ATOM 582 C CA . ILE A 1 76 ? 21.506 -6.484 -26.876 1.00 97.00 76 ILE A CA 1
ATOM 583 C C . ILE A 1 76 ? 22.164 -7.183 -25.683 1.00 97.00 76 ILE A C 1
ATOM 585 O O . ILE A 1 76 ? 21.943 -6.790 -24.539 1.00 97.00 76 ILE A O 1
ATOM 589 N N . ASN A 1 77 ? 22.939 -8.245 -25.925 1.00 94.38 77 ASN A N 1
ATOM 590 C CA . ASN A 1 77 ? 23.613 -9.044 -24.885 1.00 94.38 77 ASN A CA 1
ATOM 591 C C . ASN A 1 77 ? 22.677 -9.427 -23.715 1.00 94.38 77 ASN A C 1
ATOM 593 O O . ASN A 1 77 ? 22.980 -9.228 -22.541 1.00 94.38 77 ASN A O 1
ATOM 597 N N . ASN A 1 78 ? 21.492 -9.938 -24.072 1.00 94.31 78 ASN A N 1
ATOM 598 C CA . ASN A 1 78 ? 20.362 -10.283 -23.197 1.00 94.31 78 ASN A CA 1
ATOM 599 C C . ASN A 1 78 ? 19.714 -9.124 -22.395 1.00 94.31 78 ASN A C 1
ATOM 601 O O . ASN A 1 78 ? 18.687 -9.350 -21.757 1.00 94.31 78 ASN A O 1
ATOM 605 N N . LYS A 1 79 ? 20.218 -7.887 -22.469 1.00 96.19 79 LYS A N 1
ATOM 606 C CA . LYS A 1 79 ? 19.616 -6.703 -21.828 1.00 96.19 79 LYS A CA 1
ATOM 607 C C . LYS A 1 79 ? 18.739 -5.926 -22.814 1.00 96.19 79 LYS A C 1
ATOM 609 O O . LYS A 1 79 ? 19.009 -5.921 -24.013 1.00 96.19 79 LYS A O 1
ATOM 614 N N . TRP A 1 80 ? 17.688 -5.272 -22.323 1.00 98.06 80 TRP A N 1
ATOM 615 C CA . TRP A 1 80 ? 16.848 -4.388 -23.137 1.00 98.06 80 TRP A CA 1
ATOM 616 C C . TRP A 1 80 ? 17.328 -2.939 -23.076 1.00 98.06 80 TRP A C 1
ATOM 618 O O . TRP A 1 80 ? 17.704 -2.444 -22.014 1.00 98.06 80 TRP A O 1
ATOM 628 N N . TYR A 1 81 ? 17.260 -2.274 -24.225 1.00 98.44 81 TYR A N 1
ATOM 629 C CA . TYR A 1 81 ? 17.568 -0.865 -24.435 1.00 98.44 81 TYR A CA 1
ATOM 630 C C . TYR A 1 81 ? 16.458 -0.234 -25.278 1.00 98.44 81 TYR A C 1
ATOM 632 O O . TYR A 1 81 ? 15.843 -0.918 -26.102 1.00 98.44 81 TYR A O 1
ATOM 640 N N . PHE A 1 82 ? 16.236 1.069 -25.113 1.00 98.56 82 PHE A N 1
ATOM 641 C CA . PHE A 1 82 ? 15.388 1.856 -26.006 1.00 98.56 82 PHE A CA 1
ATOM 642 C C . PHE A 1 82 ? 16.223 2.925 -26.704 1.00 98.56 82 PHE A C 1
ATOM 644 O O . PHE A 1 82 ? 16.982 3.645 -26.053 1.00 98.56 82 PHE A O 1
ATOM 651 N N . PHE A 1 83 ? 16.050 3.052 -28.014 1.00 98.31 83 PHE A N 1
ATOM 652 C CA . PHE A 1 83 ? 16.652 4.094 -28.835 1.00 98.31 83 PHE A CA 1
ATOM 653 C C . PHE A 1 83 ? 15.542 5.022 -29.335 1.00 98.31 83 PHE A C 1
ATOM 655 O O . PHE A 1 83 ? 14.535 4.578 -29.883 1.00 98.31 83 PHE A O 1
ATOM 662 N N . LYS A 1 84 ? 15.699 6.327 -29.115 1.00 97.12 84 LYS A N 1
ATOM 663 C CA . LYS A 1 84 ? 14.741 7.361 -29.532 1.00 97.12 84 LYS A CA 1
ATOM 664 C C . LYS A 1 84 ? 14.633 7.406 -31.064 1.00 97.12 84 LYS A C 1
ATOM 666 O O . LYS A 1 84 ? 15.436 6.807 -31.775 1.00 97.12 84 LYS A O 1
ATOM 671 N N . SER A 1 85 ? 13.652 8.134 -31.596 1.00 95.50 85 SER A N 1
ATOM 672 C CA . SER A 1 85 ? 13.432 8.257 -33.051 1.00 95.50 85 SER A CA 1
ATOM 673 C C . SER A 1 85 ? 14.641 8.805 -33.823 1.00 95.50 85 SER A C 1
ATOM 675 O O . SER A 1 85 ? 14.792 8.515 -35.004 1.00 95.50 85 SER A O 1
ATOM 677 N N . ASN A 1 86 ? 15.527 9.546 -33.151 1.00 94.75 86 ASN A N 1
ATOM 678 C CA . ASN A 1 86 ? 16.806 10.032 -33.671 1.00 94.75 86 ASN A CA 1
ATOM 679 C C . ASN A 1 86 ? 18.005 9.110 -33.354 1.00 94.75 86 ASN A C 1
ATOM 681 O O . ASN A 1 86 ? 19.140 9.570 -33.381 1.00 94.75 86 ASN A O 1
ATOM 685 N N . GLY A 1 87 ? 17.772 7.845 -32.991 1.00 97.00 87 GLY A N 1
ATOM 686 C CA . GLY A 1 87 ? 18.807 6.83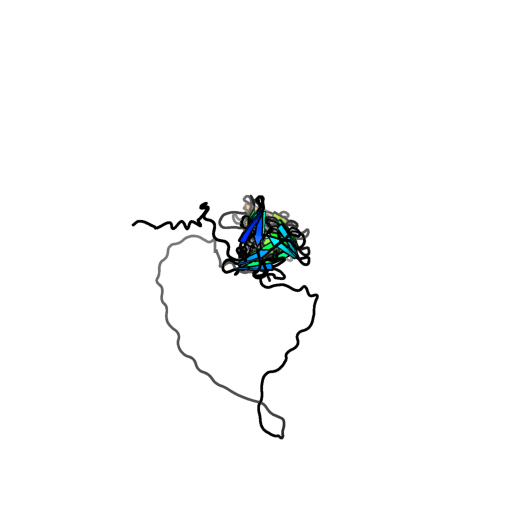9 -32.721 1.00 97.00 87 GLY A CA 1
ATOM 687 C C . GLY A 1 87 ? 19.521 6.944 -31.372 1.00 97.00 87 GLY A C 1
ATOM 688 O O . GLY A 1 87 ? 20.217 6.005 -30.993 1.00 97.00 87 GLY A O 1
ATOM 689 N N . LEU A 1 88 ? 19.338 8.032 -30.615 1.00 98.00 88 LEU A N 1
ATOM 690 C CA . LEU A 1 88 ? 19.963 8.183 -29.300 1.00 98.00 88 LEU A CA 1
ATOM 691 C C . LEU A 1 88 ? 19.365 7.213 -28.279 1.00 98.00 88 LEU A C 1
ATOM 693 O O . LEU A 1 88 ? 18.152 7.185 -28.065 1.00 98.00 88 LEU A O 1
ATOM 697 N N . MET A 1 89 ? 20.225 6.490 -27.571 1.00 98.50 89 MET A N 1
ATOM 698 C CA . MET A 1 89 ? 19.861 5.650 -26.433 1.00 98.50 89 MET A CA 1
ATOM 699 C C . MET A 1 89 ? 19.123 6.462 -25.353 1.00 98.50 89 MET A C 1
ATOM 701 O O . MET A 1 89 ? 19.400 7.646 -25.113 1.00 98.50 89 MET A O 1
ATOM 705 N N . ASN A 1 90 ? 18.149 5.828 -24.709 1.00 98.50 90 ASN A N 1
ATOM 706 C CA . ASN A 1 90 ? 17.435 6.372 -23.564 1.00 98.50 90 ASN A CA 1
ATOM 707 C C . ASN A 1 90 ? 18.173 6.088 -22.247 1.00 98.50 90 ASN A C 1
ATOM 709 O O . ASN A 1 90 ? 18.690 4.994 -22.038 1.00 98.50 90 ASN A O 1
ATOM 713 N N . VAL A 1 91 ? 18.148 7.071 -21.349 1.00 97.06 91 VAL A N 1
ATOM 714 C CA . VAL A 1 91 ? 18.563 6.985 -19.944 1.00 97.06 91 VAL A CA 1
ATOM 715 C C . VAL A 1 91 ? 17.480 7.692 -19.127 1.00 97.06 91 VAL A C 1
ATOM 717 O O . VAL A 1 91 ? 16.909 8.680 -19.591 1.00 97.06 91 VAL A O 1
ATOM 720 N N . GLY A 1 92 ? 17.167 7.181 -17.939 1.00 97.44 92 GLY A N 1
ATOM 721 C CA . GLY A 1 92 ? 16.085 7.679 -17.097 1.00 97.44 92 GLY A CA 1
ATOM 722 C C . GLY A 1 92 ? 14.688 7.293 -17.597 1.00 97.44 92 GLY A C 1
ATOM 723 O O . GLY A 1 92 ? 14.498 6.284 -18.286 1.00 97.44 92 GLY A O 1
ATOM 724 N N . TRP A 1 93 ? 13.697 8.101 -17.215 1.00 98.00 93 TRP A N 1
ATOM 725 C CA . TRP A 1 93 ? 12.279 7.869 -17.497 1.00 98.00 93 TRP A CA 1
ATOM 726 C C . TRP A 1 93 ? 11.924 7.985 -18.985 1.00 98.00 93 TRP A C 1
ATOM 728 O O . TRP A 1 93 ? 12.169 9.006 -19.623 1.00 98.00 93 TRP A O 1
ATOM 738 N N . LEU A 1 94 ? 11.239 6.965 -19.500 1.00 97.94 94 LEU A N 1
ATOM 739 C CA . LEU A 1 94 ? 10.665 6.905 -20.843 1.00 97.94 94 LEU A CA 1
ATOM 740 C C . LEU A 1 94 ? 9.151 6.699 -20.743 1.00 97.94 94 LEU A C 1
ATOM 742 O O . LEU A 1 94 ? 8.705 5.779 -20.055 1.00 97.94 94 LEU A O 1
ATOM 746 N N . LYS A 1 95 ? 8.362 7.496 -21.474 1.00 97.75 95 LYS A N 1
ATOM 747 C CA . LYS A 1 95 ? 6.935 7.224 -21.694 1.00 97.75 95 LYS A CA 1
ATOM 748 C C . LYS A 1 95 ? 6.711 6.727 -23.119 1.00 97.75 95 LYS A C 1
ATOM 750 O O . LYS A 1 95 ? 6.953 7.460 -24.072 1.00 97.75 95 LYS A O 1
ATOM 755 N N . GLU A 1 96 ? 6.199 5.511 -23.260 1.00 96.19 96 GLU A N 1
ATOM 756 C CA . GLU A 1 96 ? 5.882 4.881 -24.547 1.00 96.19 96 GLU A CA 1
ATOM 757 C C . GLU A 1 96 ? 4.540 4.146 -24.423 1.00 96.19 96 GLU A C 1
ATOM 759 O O . GLU A 1 96 ? 4.271 3.535 -23.392 1.00 96.19 96 GLU A O 1
ATOM 764 N N . ASN A 1 97 ? 3.661 4.226 -25.429 1.00 94.25 97 ASN A N 1
ATOM 765 C CA . ASN A 1 97 ? 2.373 3.507 -25.446 1.00 94.25 97 ASN A CA 1
ATOM 766 C C . ASN A 1 97 ? 1.522 3.701 -24.162 1.00 94.25 97 ASN A C 1
ATOM 768 O O . ASN A 1 97 ? 0.898 2.778 -23.642 1.00 94.25 97 ASN A O 1
ATOM 772 N N . ASN A 1 98 ? 1.545 4.929 -23.627 1.00 95.88 98 ASN A N 1
ATOM 773 C CA . ASN A 1 98 ? 0.974 5.358 -22.339 1.00 95.88 98 ASN A CA 1
ATOM 774 C C . ASN A 1 98 ? 1.487 4.625 -21.072 1.00 95.88 98 ASN A C 1
ATOM 776 O O . ASN A 1 98 ? 0.977 4.863 -19.978 1.00 95.88 98 ASN A O 1
ATOM 780 N N . LYS A 1 99 ? 2.528 3.800 -21.192 1.00 97.94 99 LYS A N 1
ATOM 781 C CA . LYS A 1 99 ? 3.270 3.167 -20.095 1.00 97.94 99 LYS A CA 1
ATOM 782 C C . LYS A 1 99 ? 4.526 3.981 -19.763 1.00 97.94 99 LYS A C 1
ATOM 784 O O . LYS A 1 99 ? 5.050 4.692 -20.618 1.00 97.94 99 LYS A O 1
ATOM 789 N N . TRP A 1 100 ? 5.014 3.855 -18.531 1.00 98.69 100 TRP A N 1
ATOM 790 C CA . TRP A 1 100 ? 6.307 4.400 -18.104 1.00 98.69 100 TRP A CA 1
ATOM 791 C C . TRP A 1 100 ? 7.329 3.278 -17.924 1.00 98.69 100 TRP A C 1
ATOM 793 O O . TRP A 1 100 ? 6.989 2.212 -17.416 1.00 98.69 100 TRP A O 1
ATOM 803 N N . TYR A 1 101 ? 8.572 3.555 -18.298 1.00 98.56 101 TYR A N 1
ATOM 804 C CA . TYR A 1 101 ? 9.735 2.671 -18.234 1.00 98.56 101 TYR A CA 1
ATOM 805 C C . TYR A 1 101 ? 10.935 3.455 -17.685 1.00 98.56 101 TYR A C 1
ATOM 807 O O . TYR A 1 101 ? 10.944 4.686 -17.759 1.00 98.56 101 TYR A O 1
ATOM 815 N N . TYR A 1 102 ? 11.962 2.769 -17.178 1.00 98.19 102 TYR A N 1
ATOM 816 C CA . TYR A 1 102 ? 13.186 3.414 -16.689 1.00 98.19 102 TYR A CA 1
ATOM 817 C C . TYR A 1 102 ? 14.441 2.698 -17.193 1.00 98.19 102 TYR A C 1
ATOM 819 O O . TYR A 1 102 ? 14.624 1.506 -16.935 1.00 98.19 102 TYR A O 1
ATOM 827 N N . SER A 1 103 ? 15.313 3.434 -17.881 1.00 97.62 103 SER A N 1
ATOM 828 C CA . SER A 1 103 ? 16.671 2.996 -18.218 1.00 97.62 103 SER A CA 1
ATOM 829 C C . SER A 1 103 ? 17.654 3.489 -17.156 1.00 97.62 103 SER A C 1
ATOM 831 O O . SER A 1 103 ? 17.638 4.667 -16.810 1.00 97.62 103 SER A O 1
ATOM 833 N N . LEU A 1 104 ? 18.547 2.623 -16.681 1.00 95.75 104 LEU A N 1
ATOM 834 C CA . LEU A 1 104 ? 19.703 3.031 -15.873 1.00 95.75 104 LEU A CA 1
ATOM 835 C C . LEU A 1 104 ? 20.693 3.871 -16.705 1.00 95.75 104 LEU A C 1
ATOM 837 O O . LEU A 1 104 ? 20.582 3.937 -17.929 1.00 95.75 104 LEU A O 1
ATOM 841 N N . ASP A 1 105 ? 21.706 4.458 -16.063 1.00 94.25 105 ASP A N 1
ATOM 842 C CA . ASP A 1 105 ? 22.721 5.312 -16.716 1.00 94.25 105 ASP A CA 1
ATOM 843 C C . ASP A 1 105 ? 23.505 4.594 -17.829 1.00 94.25 105 ASP A C 1
ATOM 845 O O . ASP A 1 105 ? 23.954 5.205 -18.797 1.00 94.25 105 ASP A O 1
ATOM 849 N N . ASN A 1 106 ? 23.613 3.266 -17.734 1.00 94.31 106 ASN A N 1
ATOM 850 C CA . ASN A 1 106 ? 24.184 2.400 -18.768 1.00 94.31 106 ASN A CA 1
ATOM 851 C C . ASN A 1 106 ? 23.193 2.044 -19.901 1.00 94.31 106 ASN A C 1
ATOM 853 O O . ASN A 1 106 ? 23.467 1.136 -20.683 1.00 94.31 106 ASN A O 1
ATOM 857 N N . GLY A 1 107 ? 22.028 2.698 -19.953 1.00 96.44 107 GLY A N 1
ATOM 858 C CA . GLY A 1 107 ? 20.934 2.495 -20.908 1.00 96.44 107 GLY A CA 1
ATOM 859 C C . GLY A 1 107 ? 20.000 1.318 -20.623 1.00 96.44 107 GLY A C 1
ATOM 860 O O . GLY A 1 107 ? 18.928 1.232 -21.231 1.00 96.44 107 GLY A O 1
ATOM 861 N N . THR A 1 108 ? 20.377 0.407 -19.721 1.00 96.94 108 THR A N 1
ATOM 862 C CA . THR A 1 108 ? 19.666 -0.868 -19.549 1.00 96.94 108 THR A CA 1
ATOM 863 C C . THR A 1 108 ? 18.327 -0.678 -18.844 1.00 96.94 108 THR A C 1
ATOM 865 O O . THR A 1 108 ? 18.232 0.013 -17.830 1.00 96.94 108 THR A O 1
ATOM 868 N N . LEU A 1 109 ? 17.279 -1.291 -19.395 1.00 97.69 109 LEU A N 1
ATOM 869 C CA . LEU A 1 109 ? 15.928 -1.257 -18.844 1.00 97.69 109 LEU A CA 1
ATOM 870 C C . LEU A 1 109 ? 15.867 -1.970 -17.484 1.00 97.69 109 LEU A C 1
ATOM 872 O O . LEU A 1 109 ? 16.272 -3.127 -17.362 1.00 97.69 109 LEU A O 1
ATOM 876 N N . VAL A 1 110 ? 15.288 -1.309 -16.482 1.00 96.94 110 VAL A N 1
ATOM 877 C CA . VAL A 1 110 ? 14.963 -1.926 -15.189 1.00 96.94 110 VAL A CA 1
ATOM 878 C C . VAL A 1 110 ? 13.711 -2.793 -15.342 1.00 96.94 110 VAL A C 1
ATOM 880 O O . VAL A 1 110 ? 12.661 -2.306 -15.759 1.00 96.94 110 VAL A O 1
ATOM 883 N N . GLN A 1 111 ? 13.811 -4.079 -14.998 1.00 95.38 111 GLN A N 1
ATOM 884 C CA . GLN A 1 111 ? 12.731 -5.063 -15.143 1.00 95.38 111 GLN A CA 1
ATOM 885 C C . GLN A 1 111 ? 12.631 -5.957 -13.906 1.00 95.38 111 GLN A C 1
ATOM 887 O O . GLN A 1 111 ? 13.644 -6.418 -13.386 1.00 95.38 111 GLN A O 1
ATOM 892 N N . GLY A 1 112 ? 11.404 -6.232 -13.462 1.00 95.44 112 GLY A N 1
ATOM 893 C CA . GLY A 1 112 ? 11.097 -7.156 -12.363 1.00 95.44 112 GLY A CA 1
ATOM 894 C C . GLY A 1 112 ? 11.611 -6.749 -10.976 1.00 95.44 112 GLY A C 1
ATOM 895 O O . GLY A 1 112 ? 11.541 -7.565 -10.059 1.00 95.44 112 GLY A O 1
ATOM 896 N N . SER A 1 113 ? 12.129 -5.529 -10.802 1.00 95.75 113 SER A N 1
ATOM 897 C CA . SER A 1 113 ? 12.781 -5.078 -9.569 1.00 95.75 113 SER A CA 1
ATOM 898 C C . SER A 1 113 ? 12.207 -3.772 -9.038 1.00 95.75 113 SER A C 1
ATOM 900 O O . SER A 1 113 ? 11.610 -2.969 -9.762 1.00 95.75 113 SER A O 1
ATOM 902 N N . TRP A 1 114 ? 12.493 -3.508 -7.766 1.00 97.25 114 TRP A N 1
ATOM 903 C CA . TRP A 1 114 ? 12.406 -2.161 -7.228 1.00 97.25 114 TRP A CA 1
ATOM 904 C C . TRP A 1 114 ? 13.457 -1.239 -7.857 1.00 97.25 114 TRP A C 1
ATOM 906 O O . TRP A 1 114 ? 14.525 -1.675 -8.303 1.00 97.25 114 TRP A O 1
ATOM 916 N N . LEU A 1 115 ? 13.124 0.046 -7.861 1.00 96.62 115 LEU A N 1
ATOM 917 C CA . LEU A 1 115 ? 13.901 1.175 -8.351 1.00 96.62 115 LEU A CA 1
ATOM 918 C C . LEU A 1 115 ? 13.793 2.285 -7.299 1.00 96.62 115 LEU A C 1
ATOM 920 O O . LEU A 1 115 ? 12.683 2.653 -6.906 1.00 96.62 115 LEU A O 1
ATOM 924 N N . ARG A 1 116 ? 14.926 2.815 -6.833 1.00 95.12 116 ARG A N 1
ATOM 925 C CA . ARG A 1 116 ? 14.973 3.963 -5.920 1.00 95.12 116 ARG A CA 1
ATOM 926 C C . ARG A 1 116 ? 15.549 5.170 -6.651 1.00 95.12 116 ARG A C 1
ATOM 928 O O . ARG A 1 116 ? 16.651 5.103 -7.185 1.00 95.12 116 ARG A O 1
ATOM 935 N N . ILE A 1 117 ? 14.815 6.279 -6.622 1.00 93.81 117 ILE A N 1
ATOM 936 C CA . ILE A 1 117 ? 15.261 7.581 -7.129 1.00 93.81 117 ILE A CA 1
ATOM 937 C C . ILE A 1 117 ? 15.092 8.580 -5.986 1.00 93.81 117 ILE A C 1
ATOM 939 O O . ILE A 1 117 ? 13.976 8.802 -5.512 1.00 93.81 117 ILE A O 1
ATOM 943 N N . GLU A 1 118 ? 16.203 9.149 -5.514 1.00 89.94 118 GLU A N 1
ATOM 944 C CA . GLU A 1 118 ? 16.254 9.988 -4.307 1.00 89.94 118 GLU A CA 1
ATOM 945 C C . GLU A 1 118 ? 15.662 9.245 -3.084 1.00 89.94 118 GLU A C 1
ATOM 947 O O . GLU A 1 118 ? 16.174 8.203 -2.667 1.00 89.94 118 GLU A O 1
ATOM 952 N N . ASN A 1 119 ? 14.555 9.749 -2.531 1.00 90.88 119 ASN A N 1
ATOM 953 C CA . ASN A 1 119 ? 13.795 9.157 -1.427 1.00 90.88 119 ASN A CA 1
ATOM 954 C C . ASN A 1 119 ? 12.491 8.480 -1.896 1.00 90.88 119 ASN A C 1
ATOM 956 O O . ASN A 1 119 ? 11.641 8.134 -1.081 1.00 90.88 119 ASN A O 1
ATOM 960 N N . ASN A 1 120 ? 12.314 8.299 -3.208 1.00 95.94 120 ASN A N 1
ATOM 961 C CA . ASN A 1 120 ? 11.112 7.739 -3.815 1.00 95.94 120 ASN A CA 1
ATOM 962 C C . ASN A 1 120 ? 11.375 6.299 -4.287 1.00 95.94 120 ASN A C 1
ATOM 964 O O . ASN A 1 120 ? 12.352 6.035 -4.992 1.00 95.94 120 ASN A O 1
ATOM 968 N N . TYR A 1 121 ? 10.472 5.380 -3.941 1.00 97.94 121 TYR A N 1
ATOM 969 C CA . TYR A 1 121 ? 10.510 3.984 -4.383 1.00 97.94 121 TYR A CA 1
ATOM 970 C C . TYR A 1 121 ? 9.468 3.723 -5.470 1.00 97.94 121 TYR A C 1
ATOM 972 O O . TYR A 1 121 ? 8.313 4.132 -5.343 1.00 97.94 121 TYR A O 1
ATOM 980 N N . TYR A 1 122 ? 9.877 2.992 -6.500 1.00 98.50 122 TYR A N 1
ATOM 981 C CA . TYR A 1 122 ? 9.070 2.534 -7.628 1.00 98.50 122 TYR A CA 1
ATOM 982 C C . TYR A 1 122 ? 9.295 1.029 -7.805 1.00 98.50 122 TYR A C 1
ATOM 984 O O . TYR A 1 122 ? 10.340 0.507 -7.412 1.00 98.50 122 TYR A O 1
ATOM 992 N N . TYR A 1 123 ? 8.355 0.326 -8.433 1.00 98.38 123 TYR A N 1
ATOM 993 C CA . TYR A 1 123 ? 8.555 -1.065 -8.844 1.00 98.38 123 TYR A CA 1
ATOM 994 C C . TYR A 1 123 ? 8.337 -1.199 -10.347 1.00 98.38 123 TYR A C 1
ATOM 996 O O . TYR A 1 123 ? 7.283 -0.823 -10.862 1.00 98.38 123 TYR A O 1
ATOM 1004 N N . MET A 1 124 ? 9.332 -1.733 -11.049 1.00 98.06 124 MET A N 1
ATOM 1005 C CA . MET A 1 124 ? 9.281 -1.958 -12.489 1.00 98.06 124 MET A CA 1
ATOM 1006 C C . MET A 1 124 ? 8.918 -3.424 -12.719 1.00 98.06 124 MET A C 1
ATOM 1008 O O . MET A 1 124 ? 9.599 -4.331 -12.247 1.00 98.06 124 MET A O 1
ATOM 1012 N N . ARG A 1 125 ? 7.811 -3.674 -13.417 1.00 97.62 125 ARG A N 1
ATOM 1013 C CA . ARG A 1 125 ? 7.252 -5.016 -13.645 1.00 97.62 125 ARG A CA 1
ATOM 1014 C C . ARG A 1 125 ? 8.152 -5.837 -14.577 1.00 97.62 125 ARG A C 1
ATOM 1016 O O . ARG A 1 125 ? 9.125 -5.329 -15.126 1.00 97.62 125 ARG A O 1
ATOM 1023 N N . GLY A 1 126 ? 7.830 -7.115 -14.791 1.00 95.75 126 GLY A N 1
ATOM 1024 C CA . GLY A 1 126 ? 8.633 -8.005 -15.649 1.00 95.75 126 GLY A CA 1
ATOM 1025 C C . GLY A 1 126 ? 8.835 -7.500 -17.090 1.00 95.75 126 GLY A C 1
ATOM 1026 O O . GLY A 1 126 ? 9.910 -7.679 -17.653 1.00 95.75 126 GLY A O 1
ATOM 1027 N N . GLY A 1 127 ? 7.855 -6.796 -17.670 1.00 95.44 127 GLY A N 1
ATOM 1028 C CA . GLY A 1 127 ? 7.987 -6.135 -18.978 1.00 95.44 127 GLY A CA 1
ATOM 1029 C C . GLY A 1 127 ? 8.726 -4.789 -18.948 1.00 95.44 127 GLY A C 1
ATOM 1030 O O . GLY A 1 127 ? 8.898 -4.166 -19.988 1.00 95.44 127 GLY A O 1
ATOM 1031 N N . GLY A 1 128 ? 9.170 -4.338 -17.772 1.00 96.81 128 GLY A N 1
ATOM 1032 C CA . GLY A 1 128 ? 9.762 -3.021 -17.540 1.00 96.81 128 GLY A CA 1
ATOM 1033 C C . GLY A 1 128 ? 8.752 -1.903 -17.274 1.00 96.81 128 GLY A C 1
ATOM 1034 O O . GLY A 1 128 ? 9.173 -0.774 -17.042 1.00 96.81 128 GLY A O 1
ATOM 1035 N N . GLU A 1 129 ? 7.439 -2.171 -17.277 1.00 98.50 129 GLU A N 1
ATOM 1036 C CA . GLU A 1 129 ? 6.448 -1.136 -16.966 1.00 98.50 129 GLU A CA 1
ATOM 1037 C C . GLU A 1 129 ? 6.456 -0.753 -15.485 1.00 98.50 129 GLU A C 1
ATOM 1039 O O . GLU A 1 129 ? 6.334 -1.611 -14.609 1.00 98.50 129 GLU A O 1
ATOM 1044 N N . MET A 1 130 ? 6.475 0.545 -15.204 1.00 98.69 130 MET A N 1
ATOM 1045 C CA . MET A 1 130 ? 6.250 1.109 -13.876 1.00 98.69 130 MET A CA 1
ATOM 1046 C C . MET A 1 130 ? 4.910 0.637 -13.292 1.00 98.69 130 MET A C 1
ATOM 1048 O O . MET A 1 130 ? 3.863 0.702 -13.943 1.00 98.69 130 MET A O 1
ATOM 1052 N N . ALA A 1 131 ? 4.926 0.171 -12.046 1.00 98.69 131 ALA A N 1
ATOM 1053 C CA . ALA A 1 131 ? 3.725 -0.208 -11.322 1.00 98.69 131 ALA A CA 1
ATOM 1054 C C . ALA A 1 131 ? 2.922 1.015 -10.850 1.00 98.69 131 ALA A C 1
ATOM 1056 O O . ALA A 1 131 ? 3.466 1.984 -10.333 1.00 98.69 131 ALA A O 1
ATOM 1057 N N . THR A 1 132 ? 1.601 0.908 -10.961 1.00 98.62 132 THR A N 1
ATOM 1058 C CA . THR A 1 132 ? 0.605 1.771 -10.308 1.00 98.62 132 THR A CA 1
ATOM 1059 C C . THR A 1 132 ? -0.467 0.889 -9.661 1.00 98.62 132 THR A C 1
ATOM 1061 O O . THR A 1 132 ? -0.646 -0.263 -10.073 1.00 98.62 132 THR A O 1
ATOM 1064 N N . GLY A 1 133 ? -1.179 1.399 -8.658 1.00 98.69 133 GLY A N 1
ATOM 1065 C CA . GLY A 1 133 ? -2.189 0.671 -7.886 1.00 98.69 133 GLY A CA 1
ATOM 1066 C C . GLY A 1 133 ? -1.614 -0.397 -6.946 1.00 98.69 133 GLY A C 1
ATOM 1067 O O . GLY A 1 133 ? -0.414 -0.435 -6.668 1.00 98.69 133 GLY A O 1
ATOM 1068 N N . TRP A 1 134 ? -2.488 -1.285 -6.467 1.00 98.62 134 TRP A N 1
ATOM 1069 C CA . TRP A 1 134 ? -2.127 -2.412 -5.602 1.00 98.62 134 TRP A CA 1
ATOM 1070 C C . TRP A 1 134 ? -1.271 -3.462 -6.324 1.00 98.62 134 TRP A C 1
ATOM 1072 O O . TRP A 1 134 ? -1.604 -3.911 -7.428 1.00 98.62 134 TRP A O 1
ATOM 1082 N N . ARG A 1 135 ? -0.193 -3.913 -5.676 1.00 98.44 135 ARG A N 1
ATOM 1083 C CA . ARG A 1 135 ? 0.663 -5.023 -6.124 1.00 98.44 135 ARG A CA 1
ATOM 1084 C C . ARG A 1 135 ? 1.020 -5.916 -4.947 1.00 98.44 135 ARG A C 1
ATOM 1086 O O . ARG A 1 135 ? 1.350 -5.407 -3.881 1.00 98.44 135 ARG A O 1
ATOM 1093 N N . GLN A 1 136 ? 1.008 -7.226 -5.165 1.00 97.56 136 GLN A N 1
ATOM 1094 C CA . GLN A 1 136 ? 1.628 -8.168 -4.244 1.00 97.56 136 GLN A CA 1
ATOM 1095 C C . GLN A 1 136 ? 3.058 -8.439 -4.728 1.00 97.56 136 GLN A C 1
ATOM 1097 O O . GLN A 1 136 ? 3.252 -8.800 -5.889 1.00 97.56 136 GLN A O 1
ATOM 1102 N N . ILE A 1 137 ? 4.046 -8.215 -3.864 1.00 96.56 137 ILE A N 1
ATOM 1103 C CA . ILE A 1 137 ? 5.478 -8.412 -4.122 1.00 96.56 137 ILE A CA 1
ATOM 1104 C C . ILE A 1 137 ? 6.029 -9.179 -2.919 1.00 96.56 137 ILE A C 1
ATOM 1106 O O . ILE A 1 137 ? 5.751 -8.817 -1.778 1.00 96.56 137 ILE A O 1
ATOM 1110 N N . ASP A 1 138 ? 6.717 -10.295 -3.166 1.00 93.31 138 ASP A N 1
ATOM 1111 C CA . ASP A 1 138 ? 7.289 -11.165 -2.126 1.00 93.31 138 ASP A CA 1
ATOM 1112 C C . ASP A 1 138 ? 6.298 -11.495 -0.995 1.00 93.31 138 ASP A C 1
ATOM 1114 O O . ASP A 1 138 ? 6.598 -11.398 0.193 1.00 93.31 138 ASP A O 1
ATOM 1118 N N . LYS A 1 139 ? 5.074 -11.871 -1.404 1.00 96.19 139 LYS A N 1
ATOM 1119 C CA . LYS A 1 139 ? 3.872 -12.163 -0.589 1.00 96.19 139 LYS A CA 1
ATOM 1120 C C . LYS A 1 139 ? 3.219 -10.963 0.118 1.00 96.19 139 LYS A C 1
ATOM 1122 O O . LYS A 1 139 ? 2.064 -11.090 0.523 1.00 96.19 139 LYS A O 1
ATOM 1127 N N . HIS A 1 140 ? 3.867 -9.805 0.203 1.00 97.62 140 HIS A N 1
ATOM 1128 C CA . HIS A 1 140 ? 3.337 -8.609 0.866 1.00 97.62 140 HIS A CA 1
ATOM 1129 C C . HIS A 1 140 ? 2.597 -7.689 -0.114 1.00 97.62 140 HIS A C 1
ATOM 1131 O O . HIS A 1 140 ? 2.924 -7.644 -1.299 1.00 97.62 140 HIS A O 1
ATOM 1137 N N . TRP A 1 141 ? 1.597 -6.944 0.365 1.00 98.62 141 TRP A N 1
ATOM 1138 C CA . TRP A 1 141 ? 0.879 -5.958 -0.450 1.00 98.62 141 TRP A CA 1
ATOM 1139 C C . TRP A 1 141 ? 1.509 -4.572 -0.342 1.00 98.62 141 TRP A C 1
ATOM 1141 O O . TRP A 1 141 ? 1.799 -4.100 0.752 1.00 98.62 141 TRP A O 1
ATOM 1151 N N . TYR A 1 142 ? 1.648 -3.913 -1.486 1.00 98.81 142 TYR A N 1
ATOM 1152 C CA . TYR A 1 142 ? 2.151 -2.554 -1.652 1.00 98.81 142 TYR A CA 1
ATOM 1153 C C . TYR A 1 142 ? 1.167 -1.746 -2.500 1.00 98.81 142 TYR A C 1
ATOM 1155 O O . TYR A 1 142 ? 0.507 -2.300 -3.387 1.00 98.81 142 TYR A O 1
ATOM 1163 N N . TYR A 1 143 ? 1.102 -0.433 -2.280 1.00 98.81 143 TYR A N 1
ATOM 1164 C CA . TYR A 1 143 ? 0.336 0.475 -3.132 1.00 98.81 143 TYR A CA 1
ATOM 1165 C C . TYR A 1 143 ? 1.246 1.494 -3.815 1.00 98.81 143 TYR A C 1
ATOM 1167 O O . TYR A 1 143 ? 1.976 2.232 -3.155 1.00 98.81 143 TYR A O 1
ATOM 1175 N N . PHE A 1 144 ? 1.154 1.575 -5.139 1.00 98.75 144 PHE A N 1
ATOM 1176 C CA . PHE A 1 144 ? 1.848 2.570 -5.949 1.00 98.75 144 PHE A CA 1
ATOM 1177 C C . PHE A 1 144 ? 0.851 3.634 -6.414 1.00 98.75 144 PHE A C 1
ATOM 1179 O O . PHE A 1 144 ? -0.212 3.323 -6.951 1.00 98.75 144 PHE A O 1
ATOM 1186 N N . LYS A 1 145 ? 1.178 4.908 -6.210 1.00 98.56 145 LYS A N 1
ATOM 1187 C CA . LYS A 1 145 ? 0.342 6.046 -6.616 1.00 98.56 145 LYS A CA 1
ATOM 1188 C C . LYS A 1 145 ? 0.267 6.166 -8.147 1.00 98.56 145 LYS A C 1
ATOM 1190 O O . LYS A 1 145 ? 0.943 5.448 -8.881 1.00 98.56 145 LYS A O 1
ATOM 1195 N N . ALA A 1 146 ? -0.558 7.088 -8.648 1.00 97.44 146 ALA A N 1
ATOM 1196 C CA . ALA A 1 146 ? -0.709 7.325 -10.090 1.00 97.44 146 ALA A CA 1
ATOM 1197 C C . ALA A 1 146 ? 0.598 7.776 -10.781 1.00 97.44 146 ALA A C 1
ATOM 1199 O O . ALA A 1 146 ? 0.786 7.519 -11.967 1.00 97.44 146 ALA A O 1
ATOM 1200 N N . ASP A 1 147 ? 1.515 8.390 -10.027 1.00 97.69 147 ASP A N 1
ATOM 1201 C CA . ASP A 1 147 ? 2.874 8.758 -10.446 1.00 97.69 147 ASP A CA 1
ATOM 1202 C C . ASP A 1 147 ? 3.917 7.644 -10.204 1.00 97.69 147 ASP A C 1
ATOM 1204 O O . ASP A 1 147 ? 5.118 7.890 -10.264 1.00 97.69 147 ASP A O 1
ATOM 1208 N N . GLY A 1 148 ? 3.465 6.424 -9.894 1.00 98.31 148 GLY A N 1
ATOM 1209 C CA . GLY A 1 148 ? 4.293 5.239 -9.672 1.00 98.31 148 GLY A CA 1
ATOM 1210 C C . GLY A 1 148 ? 5.046 5.187 -8.347 1.00 98.31 148 GLY A C 1
ATOM 1211 O O . GLY A 1 148 ? 5.695 4.180 -8.069 1.00 98.31 148 GLY A O 1
ATOM 1212 N N . ARG A 1 149 ? 4.966 6.226 -7.508 1.00 98.44 149 ARG A N 1
ATOM 1213 C CA . ARG A 1 149 ? 5.649 6.240 -6.210 1.00 98.44 149 ARG A CA 1
ATOM 1214 C C . ARG A 1 149 ? 4.911 5.377 -5.191 1.00 98.44 149 ARG A C 1
ATOM 1216 O O . ARG A 1 149 ? 3.699 5.527 -5.022 1.00 98.44 149 ARG A O 1
ATOM 1223 N N . CYS A 1 150 ? 5.643 4.523 -4.483 1.00 98.62 150 CYS A N 1
ATOM 1224 C CA . CYS A 1 150 ? 5.130 3.740 -3.359 1.00 98.62 150 CYS A CA 1
ATOM 1225 C C . CYS A 1 150 ? 4.491 4.654 -2.296 1.00 98.62 150 CYS A C 1
ATOM 1227 O O . CYS A 1 150 ? 4.941 5.784 -2.071 1.00 98.62 150 CYS A O 1
ATOM 1229 N N . ALA A 1 151 ? 3.416 4.177 -1.673 1.00 98.62 151 ALA A N 1
ATOM 1230 C CA . ALA A 1 151 ? 2.755 4.822 -0.546 1.00 98.62 151 ALA A CA 1
ATOM 1231 C C . ALA A 1 151 ? 3.315 4.319 0.795 1.00 98.62 151 ALA A C 1
ATOM 1233 O O . ALA A 1 151 ? 3.783 3.188 0.899 1.00 98.62 151 ALA A O 1
ATOM 1234 N N . PHE A 1 152 ? 3.226 5.183 1.805 1.00 98.25 152 PHE A N 1
ATOM 1235 C CA . PHE A 1 152 ? 3.678 4.976 3.181 1.00 98.25 152 PHE A CA 1
ATOM 1236 C C . PHE A 1 152 ? 2.688 5.688 4.116 1.00 98.25 152 PHE A C 1
ATOM 1238 O O . PHE A 1 152 ? 2.118 6.712 3.730 1.00 98.25 152 PHE A O 1
ATOM 1245 N N . GLY A 1 153 ? 2.487 5.174 5.329 1.00 98.00 153 GLY A N 1
ATOM 1246 C CA . GLY A 1 153 ? 1.523 5.705 6.294 1.00 98.00 153 GLY A CA 1
ATOM 1247 C C . GLY A 1 153 ? 0.061 5.474 5.893 1.00 98.00 153 GLY A C 1
ATOM 1248 O O . GLY A 1 153 ? -0.272 4.513 5.196 1.00 98.00 153 GLY A O 1
ATOM 1249 N N . TRP A 1 154 ? -0.826 6.361 6.351 1.00 97.06 154 TRP A N 1
ATOM 1250 C CA . TRP A 1 154 ? -2.259 6.306 6.051 1.00 97.06 154 TRP A CA 1
ATOM 1251 C C . TRP A 1 154 ? -2.561 6.603 4.575 1.00 97.06 154 TRP A C 1
ATOM 1253 O O . TRP A 1 154 ? -2.179 7.644 4.041 1.00 97.06 154 TRP A O 1
ATOM 1263 N N . LEU A 1 155 ? -3.328 5.719 3.938 1.00 97.50 155 LEU A N 1
ATOM 1264 C CA . LEU A 1 155 ? -3.782 5.838 2.553 1.00 97.50 155 LEU A CA 1
ATOM 1265 C C . LEU A 1 155 ? -5.312 5.745 2.485 1.00 97.50 155 LEU A C 1
ATOM 1267 O O . LEU A 1 155 ? -5.883 4.731 2.880 1.00 97.50 155 LEU A O 1
ATOM 1271 N N . LYS A 1 156 ? -5.970 6.766 1.924 1.00 96.19 156 LYS A N 1
ATOM 1272 C CA . LYS A 1 156 ? -7.409 6.752 1.612 1.00 96.19 156 LYS A CA 1
ATOM 1273 C C . LYS A 1 156 ? -7.636 6.388 0.141 1.00 96.19 156 LYS A C 1
ATOM 1275 O O . LYS A 1 156 ? -7.083 7.047 -0.737 1.00 96.19 156 LYS A O 1
ATOM 1280 N N . LEU A 1 157 ? -8.475 5.387 -0.133 1.00 96.56 157 LEU A N 1
ATOM 1281 C CA . LEU A 1 157 ? -8.944 5.017 -1.477 1.00 96.56 157 LEU A CA 1
ATOM 1282 C C . LEU A 1 157 ? -10.475 4.894 -1.450 1.00 96.56 157 LEU A C 1
ATOM 1284 O O . LEU A 1 157 ? -11.017 3.937 -0.895 1.00 96.56 157 LEU A O 1
ATOM 1288 N N . GLY A 1 158 ? -11.179 5.875 -2.023 1.00 94.06 158 GLY A N 1
ATOM 1289 C CA . GLY A 1 158 ? -12.625 6.010 -1.817 1.00 94.06 158 GLY A CA 1
ATOM 1290 C C . GLY A 1 158 ? -12.936 6.187 -0.327 1.00 94.06 158 GLY A C 1
ATOM 1291 O O . GLY A 1 158 ? -12.285 6.983 0.349 1.00 94.06 158 GLY A O 1
ATOM 1292 N N . ASP A 1 159 ? -13.879 5.410 0.202 1.00 92.56 159 ASP A N 1
ATOM 1293 C CA . ASP A 1 159 ? -14.247 5.430 1.627 1.00 92.56 159 ASP A CA 1
ATOM 1294 C C . ASP A 1 159 ? -13.360 4.544 2.519 1.00 92.56 159 ASP A C 1
ATOM 1296 O O . ASP A 1 159 ? -13.480 4.575 3.752 1.00 92.56 159 ASP A O 1
ATOM 1300 N N . ASN A 1 160 ? -12.468 3.754 1.918 1.00 96.25 160 ASN A N 1
ATOM 1301 C CA . ASN A 1 160 ? -11.576 2.846 2.629 1.00 96.25 160 ASN A CA 1
ATOM 1302 C C . ASN A 1 160 ? -10.276 3.552 3.019 1.00 96.25 160 ASN A C 1
ATOM 1304 O O . ASN A 1 160 ? -9.677 4.270 2.217 1.00 96.25 160 ASN A O 1
ATOM 1308 N N . TRP A 1 161 ? -9.813 3.283 4.238 1.00 97.81 161 TRP A N 1
ATOM 1309 C CA . TRP A 1 161 ? -8.471 3.637 4.690 1.00 97.81 161 TRP A CA 1
ATOM 1310 C C . TRP A 1 161 ? -7.639 2.375 4.889 1.00 97.81 161 TRP A C 1
ATOM 1312 O O . TRP A 1 161 ? -8.162 1.349 5.318 1.00 97.81 161 TRP A O 1
ATOM 1322 N N . TYR A 1 162 ? -6.351 2.495 4.601 1.00 98.56 162 TYR A N 1
ATOM 1323 C CA . TYR A 1 162 ? -5.323 1.470 4.735 1.00 98.56 162 TYR A CA 1
ATOM 1324 C C . TYR A 1 162 ? -4.114 2.089 5.438 1.00 98.56 162 TYR A C 1
ATOM 1326 O O . TYR A 1 162 ? -3.934 3.310 5.385 1.00 98.56 162 TYR A O 1
ATOM 1334 N N . TYR A 1 163 ? -3.252 1.264 6.028 1.00 98.56 163 TYR A N 1
ATOM 1335 C CA . TYR A 1 163 ? -1.948 1.709 6.517 1.00 98.56 163 TYR A CA 1
ATOM 1336 C C . TYR A 1 163 ? -0.822 0.926 5.846 1.00 98.56 163 TYR A C 1
ATOM 1338 O O . TYR A 1 163 ? -0.850 -0.306 5.813 1.00 98.56 163 TYR A O 1
ATOM 1346 N N . LEU A 1 164 ? 0.163 1.649 5.319 1.00 98.62 164 LEU A N 1
ATOM 1347 C CA . LEU A 1 164 ? 1.411 1.114 4.787 1.00 98.62 164 LEU A CA 1
ATOM 1348 C C . LEU A 1 164 ? 2.521 1.408 5.811 1.00 98.62 164 LEU A C 1
ATOM 1350 O O . LEU A 1 164 ? 2.688 2.553 6.229 1.00 98.62 164 LEU A O 1
ATOM 1354 N N . ALA A 1 165 ? 3.275 0.396 6.230 1.00 98.06 165 ALA A N 1
ATOM 1355 C CA . ALA A 1 165 ? 4.401 0.543 7.153 1.00 98.06 165 ALA A CA 1
ATOM 1356 C C . ALA A 1 165 ? 5.570 1.343 6.535 1.00 98.06 165 ALA A C 1
ATOM 1358 O O . ALA A 1 165 ? 5.527 1.726 5.365 1.00 98.06 165 ALA A O 1
ATOM 1359 N N . SER A 1 166 ? 6.628 1.603 7.313 1.00 96.44 166 SER A N 1
ATOM 1360 C CA . SER A 1 166 ? 7.841 2.298 6.840 1.00 96.44 166 SER A CA 1
ATOM 1361 C C . SER A 1 166 ? 8.524 1.577 5.674 1.00 96.44 166 SER A C 1
ATOM 1363 O O . SER A 1 166 ? 8.979 2.224 4.736 1.00 96.44 166 SER A O 1
ATOM 1365 N N . ASP A 1 167 ? 8.491 0.244 5.680 1.00 97.12 167 ASP A N 1
ATOM 1366 C CA . ASP A 1 167 ? 8.981 -0.609 4.594 1.00 97.12 167 ASP A CA 1
ATOM 1367 C C . ASP A 1 167 ? 8.001 -0.723 3.403 1.00 97.12 167 ASP A C 1
ATOM 1369 O O . ASP A 1 167 ? 8.237 -1.485 2.465 1.00 97.12 167 ASP A O 1
ATOM 1373 N N . GLY A 1 168 ? 6.901 0.041 3.422 1.00 97.94 168 GLY A N 1
ATOM 1374 C CA . GLY A 1 168 ? 5.877 0.126 2.379 1.00 97.94 168 GLY A CA 1
ATOM 1375 C C . GLY A 1 168 ? 4.802 -0.965 2.422 1.00 97.94 168 GLY A C 1
ATOM 1376 O O . GLY A 1 168 ? 3.855 -0.897 1.634 1.00 97.94 168 GLY A O 1
ATOM 1377 N N . LYS A 1 169 ? 4.910 -1.964 3.309 1.00 98.56 169 LYS A N 1
ATOM 1378 C CA . LYS A 1 169 ? 3.968 -3.095 3.366 1.00 98.56 169 LYS A CA 1
ATOM 1379 C C . LYS A 1 169 ? 2.632 -2.691 3.981 1.00 98.56 169 LYS A C 1
ATOM 1381 O O . LYS A 1 169 ? 2.580 -2.046 5.024 1.00 98.56 169 LYS A O 1
ATOM 1386 N N . MET A 1 170 ? 1.539 -3.136 3.374 1.00 98.75 170 MET A N 1
ATOM 1387 C CA . MET A 1 170 ? 0.191 -2.992 3.920 1.00 98.75 170 MET A CA 1
ATOM 1388 C C . MET A 1 170 ? 0.026 -3.820 5.198 1.00 98.75 170 MET A C 1
ATOM 1390 O O . MET A 1 170 ? 0.270 -5.028 5.192 1.00 98.75 170 MET A O 1
ATOM 1394 N N . LEU A 1 171 ? -0.437 -3.175 6.267 1.00 98.62 171 LEU A N 1
ATOM 1395 C CA . LEU A 1 171 ? -0.755 -3.830 7.533 1.00 98.62 171 LEU A CA 1
ATOM 1396 C C . LEU A 1 171 ? -2.183 -4.401 7.548 1.00 98.62 171 LEU A C 1
ATOM 1398 O O . LEU A 1 171 ? -3.064 -3.971 6.801 1.00 98.62 171 LEU A O 1
ATOM 1402 N N . SER A 1 172 ? -2.410 -5.368 8.434 1.00 98.38 172 SER A N 1
ATOM 1403 C CA . SER A 1 172 ? -3.708 -5.988 8.724 1.00 98.38 172 SER A CA 1
ATOM 1404 C C . SER A 1 172 ? -3.789 -6.388 10.206 1.00 98.38 172 SER A C 1
ATOM 1406 O O . SER A 1 172 ? -2.775 -6.418 10.906 1.00 98.38 172 SER A O 1
ATOM 1408 N N . GLY A 1 173 ? -4.992 -6.673 10.703 1.00 97.75 173 GLY A N 1
ATOM 1409 C CA . GLY A 1 173 ? -5.258 -6.989 12.108 1.00 97.75 173 GLY A CA 1
ATOM 1410 C C . GLY A 1 173 ? -5.215 -5.769 13.036 1.00 97.75 173 GLY A C 1
ATOM 1411 O O . GLY A 1 173 ? -5.365 -4.623 12.604 1.00 97.75 173 GLY A O 1
ATOM 1412 N N . TRP A 1 174 ? -5.015 -6.032 14.329 1.00 97.44 174 TRP A N 1
ATOM 1413 C CA . TRP A 1 174 ? -4.770 -5.004 15.343 1.00 97.44 174 TRP A CA 1
ATOM 1414 C C . TRP A 1 174 ? -3.406 -4.341 15.132 1.00 97.44 174 TRP A C 1
ATOM 1416 O O . TRP A 1 174 ? -2.400 -5.033 14.994 1.00 97.44 174 TRP A O 1
ATOM 1426 N N . GLN A 1 175 ? -3.369 -3.009 15.129 1.00 98.00 175 GLN A N 1
ATOM 1427 C CA . GLN A 1 175 ? -2.155 -2.217 14.916 1.00 98.00 175 GLN A CA 1
ATOM 1428 C C . GLN A 1 175 ? -2.112 -1.014 15.863 1.00 98.00 175 GLN A C 1
ATOM 1430 O O . GLN A 1 175 ? -3.093 -0.275 15.967 1.00 98.00 175 GLN A O 1
ATOM 1435 N N . GLN A 1 176 ? -0.971 -0.784 16.518 1.00 96.81 176 GLN A N 1
ATOM 1436 C CA . GLN A 1 176 ? -0.727 0.427 17.304 1.00 96.81 176 GLN A CA 1
ATOM 1437 C C . GLN A 1 176 ? 0.031 1.448 16.445 1.00 96.81 176 GLN A C 1
ATOM 1439 O O . GLN A 1 176 ? 1.166 1.215 16.039 1.00 96.81 176 GLN A O 1
ATOM 1444 N N . ILE A 1 177 ? -0.600 2.586 16.152 1.00 95.69 177 ILE A N 1
ATOM 1445 C CA . ILE A 1 177 ? -0.072 3.641 15.277 1.00 95.69 177 ILE A CA 1
ATOM 1446 C C . ILE A 1 177 ? -0.174 4.971 16.034 1.00 95.69 177 ILE A C 1
ATOM 1448 O O . ILE A 1 177 ? -1.259 5.377 16.450 1.00 95.69 177 ILE A O 1
ATOM 1452 N N . SER A 1 178 ? 0.953 5.659 16.241 1.00 90.38 178 SER A N 1
ATOM 1453 C CA . SER A 1 178 ? 1.003 6.943 16.971 1.00 90.38 178 SER A CA 1
ATOM 1454 C C . SER A 1 178 ? 0.240 6.900 18.310 1.00 90.38 178 SER A C 1
ATOM 1456 O O . SER A 1 178 ? -0.649 7.711 18.569 1.00 90.38 178 SER A O 1
ATOM 1458 N N . ASN A 1 179 ? 0.559 5.899 19.137 1.00 90.69 179 ASN A N 1
ATOM 1459 C CA . ASN A 1 179 ? -0.040 5.590 20.446 1.00 90.69 179 ASN A CA 1
ATOM 1460 C C . ASN A 1 179 ? -1.541 5.229 20.461 1.00 90.69 179 ASN A C 1
ATOM 1462 O O . ASN A 1 179 ? -2.042 4.831 21.508 1.00 90.69 179 ASN A O 1
ATOM 1466 N N . SER A 1 180 ? -2.254 5.287 19.334 1.00 94.81 180 SER A N 1
ATOM 1467 C CA . SER A 1 180 ? -3.644 4.819 19.220 1.00 94.81 180 SER A CA 1
ATOM 1468 C C . SER A 1 180 ? -3.697 3.405 18.630 1.00 94.81 180 SER A C 1
ATOM 1470 O O . SER A 1 180 ? -2.874 3.062 17.784 1.00 94.81 180 SER A O 1
ATOM 1472 N N . TYR A 1 181 ? -4.667 2.590 19.045 1.00 97.06 181 TYR A N 1
ATOM 1473 C CA . TYR A 1 181 ? -4.917 1.274 18.445 1.00 97.06 181 TYR A CA 1
ATOM 1474 C C . TYR A 1 181 ? -5.973 1.377 17.342 1.00 97.06 181 TYR A C 1
ATOM 1476 O O . TYR A 1 181 ? -6.940 2.124 17.475 1.00 97.06 181 TYR A O 1
ATOM 1484 N N . TYR A 1 182 ? -5.793 0.611 16.270 1.00 97.81 182 TYR A N 1
ATOM 1485 C CA . TYR A 1 182 ? -6.685 0.525 15.113 1.00 97.81 182 TYR A CA 1
ATOM 1486 C C . TYR A 1 182 ? -6.858 -0.945 14.724 1.00 97.81 182 TYR A C 1
ATOM 1488 O O . TYR A 1 182 ? -5.978 -1.766 14.992 1.00 97.81 182 TYR A O 1
ATOM 1496 N N . TYR A 1 183 ? -7.957 -1.271 14.044 1.00 97.88 183 TYR A N 1
ATOM 1497 C CA . TYR A 1 183 ? -8.164 -2.595 13.460 1.00 97.88 183 TYR A CA 1
ATOM 1498 C C . TYR A 1 183 ? -8.345 -2.483 11.945 1.00 97.88 183 TYR A C 1
ATOM 1500 O O . TYR A 1 183 ? -9.300 -1.876 11.454 1.00 97.88 183 TYR A O 1
ATOM 1508 N N . LEU A 1 184 ? -7.418 -3.082 11.207 1.00 98.25 184 LEU A N 1
ATOM 1509 C CA . LEU A 1 184 ? -7.460 -3.236 9.757 1.00 98.25 184 LEU A CA 1
ATOM 1510 C C . LEU A 1 184 ? -7.939 -4.665 9.454 1.00 98.25 184 LEU A C 1
ATOM 1512 O O . LEU A 1 184 ? -7.438 -5.615 10.048 1.00 98.25 184 LEU A O 1
ATOM 1516 N N . ASP A 1 185 ? -8.895 -4.867 8.547 1.00 97.56 185 ASP A N 1
ATOM 1517 C CA . ASP A 1 185 ? -9.337 -6.228 8.212 1.00 97.56 185 ASP A CA 1
ATOM 1518 C C . ASP A 1 185 ? -8.311 -7.006 7.360 1.00 97.56 185 ASP A C 1
ATOM 1520 O O . ASP A 1 185 ? -7.227 -6.521 7.032 1.00 97.56 185 ASP A O 1
ATOM 1524 N N . ALA A 1 186 ? -8.640 -8.247 6.990 1.00 96.81 186 ALA A N 1
ATOM 1525 C CA . ALA A 1 186 ? -7.767 -9.110 6.188 1.00 96.81 186 ALA A CA 1
ATOM 1526 C C . ALA A 1 186 ? -7.461 -8.569 4.771 1.00 96.81 186 ALA A C 1
ATOM 1528 O O . ALA A 1 186 ? -6.592 -9.109 4.087 1.00 96.81 186 ALA A O 1
ATOM 1529 N N . LYS A 1 187 ? -8.149 -7.509 4.320 1.00 97.88 187 LYS A N 1
ATOM 1530 C CA . LYS A 1 187 ? -7.862 -6.767 3.079 1.00 97.88 187 LYS A CA 1
ATOM 1531 C C . LYS A 1 187 ? -7.161 -5.428 3.355 1.00 97.88 187 LYS A C 1
ATOM 1533 O O . LYS A 1 187 ? -7.046 -4.613 2.446 1.00 97.88 187 LYS A O 1
ATOM 1538 N N . GLY A 1 188 ? -6.723 -5.195 4.594 1.00 98.25 188 GLY A N 1
ATOM 1539 C CA . GLY A 1 188 ? -6.092 -3.964 5.066 1.00 98.25 188 GLY A CA 1
ATOM 1540 C C . GLY A 1 188 ? -7.057 -2.802 5.303 1.00 98.25 188 GLY A C 1
ATOM 1541 O O . GLY A 1 188 ? -6.590 -1.687 5.525 1.00 98.25 188 GLY A O 1
ATOM 1542 N N . VAL A 1 189 ? -8.380 -3.017 5.241 1.00 98.25 189 VAL A N 1
ATOM 1543 C CA . VAL A 1 189 ? -9.363 -1.928 5.353 1.00 98.25 189 VAL A CA 1
ATOM 1544 C C . VAL A 1 189 ? -9.652 -1.617 6.818 1.00 98.25 189 VAL A C 1
ATOM 1546 O O . VAL A 1 189 ? -10.110 -2.479 7.569 1.00 98.25 189 VAL A O 1
ATOM 1549 N N . LEU A 1 190 ? -9.441 -0.362 7.212 1.00 98.12 190 LEU A N 1
ATOM 1550 C CA . LEU A 1 190 ? -9.781 0.167 8.532 1.00 98.12 190 LEU A CA 1
ATOM 1551 C C . LEU A 1 190 ? -11.260 -0.056 8.872 1.00 98.12 190 LEU A C 1
ATOM 1553 O O . LEU A 1 190 ? -12.159 0.393 8.153 1.00 98.12 190 LEU A O 1
ATOM 1557 N N . ARG A 1 191 ? -11.500 -0.713 10.008 1.00 97.38 191 ARG A N 1
ATOM 1558 C CA . ARG A 1 191 ? -12.830 -0.969 10.565 1.00 97.38 191 ARG A CA 1
ATOM 1559 C C . ARG A 1 191 ? -13.190 0.079 11.612 1.00 97.38 191 ARG A C 1
ATOM 1561 O O . ARG A 1 191 ? -12.358 0.480 12.416 1.00 97.38 191 ARG A O 1
ATOM 1568 N N . THR A 1 192 ? -14.456 0.481 11.599 1.00 97.19 192 THR A N 1
ATOM 1569 C CA . THR A 1 192 ? -15.047 1.479 12.500 1.00 97.19 192 THR A CA 1
ATOM 1570 C C . THR A 1 192 ? -16.401 0.996 13.012 1.00 97.19 192 THR A C 1
ATOM 1572 O O . THR A 1 192 ? -17.051 0.184 12.350 1.00 97.19 192 THR A O 1
ATOM 1575 N N . GLY A 1 193 ? -16.841 1.507 14.160 1.00 97.00 193 GLY A N 1
ATOM 1576 C CA . GLY A 1 193 ? -18.003 1.020 14.901 1.00 97.00 193 GLY A CA 1
ATOM 1577 C C . GLY A 1 193 ? -17.674 -0.169 15.810 1.00 97.00 193 GLY A C 1
ATOM 1578 O O . GLY A 1 193 ? -16.528 -0.384 16.206 1.00 97.00 193 GLY A O 1
ATOM 1579 N N . TRP A 1 194 ? -18.698 -0.951 16.151 1.00 97.62 194 TRP A N 1
ATOM 1580 C CA . TRP A 1 194 ? -18.558 -2.135 16.999 1.00 97.62 194 TRP A CA 1
ATOM 1581 C C . TRP A 1 194 ? -17.722 -3.238 16.335 1.00 97.62 194 TRP A C 1
ATOM 1583 O O . TRP A 1 194 ? -17.971 -3.627 15.193 1.00 97.62 194 TRP A O 1
ATOM 1593 N N . LEU A 1 195 ? -16.774 -3.785 17.094 1.00 97.50 195 LEU A N 1
ATOM 1594 C CA . LEU A 1 195 ? -15.920 -4.912 16.722 1.00 97.50 195 LEU A CA 1
ATOM 1595 C C . LEU A 1 195 ? -16.018 -6.005 17.801 1.00 97.50 195 LEU A C 1
ATOM 1597 O O . LEU A 1 195 ? -16.253 -5.713 18.973 1.00 97.50 195 LEU A O 1
ATOM 1601 N N . ASN A 1 196 ? -15.857 -7.267 17.407 1.00 94.94 196 ASN A N 1
ATOM 1602 C CA . ASN A 1 196 ? -15.864 -8.427 18.298 1.00 94.94 196 ASN A CA 1
ATOM 1603 C C . ASN A 1 196 ? -14.773 -9.404 17.838 1.00 94.94 196 ASN A C 1
ATOM 1605 O O . ASN A 1 196 ? -14.746 -9.747 16.656 1.00 94.94 196 ASN A O 1
ATOM 1609 N N . ASP A 1 197 ? -13.896 -9.841 18.743 1.00 89.50 197 ASP A N 1
ATOM 1610 C CA . ASP A 1 197 ? -12.849 -10.842 18.458 1.00 89.50 197 ASP A CA 1
ATOM 1611 C C . ASP A 1 197 ? -13.306 -12.295 18.729 1.00 89.50 197 ASP A C 1
ATOM 1613 O O . ASP A 1 197 ? -12.586 -13.241 18.420 1.00 89.50 197 ASP A O 1
ATOM 1617 N N . GLY A 1 198 ? -14.513 -12.472 19.285 1.00 90.12 198 GLY A N 1
ATOM 1618 C CA . GLY A 1 198 ? -15.076 -13.746 19.746 1.00 90.12 198 GLY A CA 1
ATOM 1619 C C . GLY A 1 198 ? -15.168 -13.858 21.274 1.00 90.12 198 GLY A C 1
ATOM 1620 O O . GLY A 1 198 ? -16.013 -14.592 21.777 1.00 90.12 198 GLY A O 1
ATOM 1621 N N . THR A 1 199 ? -14.358 -13.089 22.005 1.00 93.06 199 THR A N 1
ATOM 1622 C CA . THR A 1 199 ? -14.293 -13.027 23.478 1.00 93.06 199 THR A CA 1
ATOM 1623 C C . THR A 1 199 ? -14.713 -11.650 24.004 1.00 93.06 199 THR A C 1
ATOM 1625 O O . THR A 1 199 ? -15.495 -11.545 24.948 1.00 93.06 199 THR A O 1
ATOM 1628 N N . ASN A 1 200 ? -14.215 -10.585 23.377 1.00 95.88 200 ASN A N 1
ATOM 1629 C CA . ASN A 1 200 ? -14.320 -9.196 23.798 1.00 95.88 200 ASN A CA 1
ATOM 1630 C C . ASN A 1 200 ? -15.017 -8.358 22.718 1.00 95.88 200 ASN A C 1
ATOM 1632 O O . ASN A 1 200 ? -14.748 -8.493 21.522 1.00 95.88 200 ASN A O 1
ATOM 1636 N N . LYS A 1 201 ? -15.868 -7.422 23.151 1.00 97.81 201 LYS A N 1
ATOM 1637 C CA . LYS A 1 201 ? -16.370 -6.342 22.292 1.00 97.81 201 LYS A CA 1
ATOM 1638 C C . LYS A 1 201 ? -15.496 -5.101 22.443 1.00 97.81 201 LYS A C 1
ATOM 1640 O O . LYS A 1 201 ? -15.117 -4.752 23.557 1.00 97.81 201 LYS A O 1
ATOM 1645 N N . TYR A 1 202 ? -15.280 -4.405 21.337 1.00 98.25 202 TYR A N 1
ATOM 1646 C CA . TYR A 1 202 ? -14.557 -3.139 21.242 1.00 98.25 202 TYR A CA 1
ATOM 1647 C C . TYR A 1 202 ? -15.426 -2.125 20.494 1.00 98.25 202 TYR A C 1
ATOM 1649 O O . TYR A 1 202 ? -16.274 -2.513 19.683 1.00 98.25 202 TYR A O 1
ATOM 1657 N N . TYR A 1 203 ? -15.188 -0.832 20.709 1.00 98.00 203 TYR A N 1
ATOM 1658 C CA . TYR A 1 203 ? -15.722 0.214 19.840 1.00 98.00 203 TYR A CA 1
ATOM 1659 C C . TYR A 1 203 ? -14.579 0.979 19.181 1.00 98.00 203 TYR A C 1
ATOM 1661 O O . TYR A 1 203 ? -13.740 1.591 19.845 1.00 98.00 203 TYR A O 1
ATOM 1669 N N . MET A 1 204 ? -14.555 0.919 17.856 1.00 97.69 204 MET A N 1
ATOM 1670 C CA . MET A 1 204 ? -13.659 1.687 17.010 1.00 97.69 204 MET A CA 1
ATOM 1671 C C . MET A 1 204 ? -14.401 2.965 16.607 1.00 97.69 204 MET A C 1
ATOM 1673 O O . MET A 1 204 ? -15.547 2.900 16.164 1.00 97.69 204 MET A O 1
ATOM 1677 N N . GLU A 1 205 ? -13.790 4.131 16.769 1.00 95.50 205 GLU A N 1
ATOM 1678 C CA . GLU A 1 205 ? -14.443 5.418 16.511 1.00 95.50 205 GLU A CA 1
ATOM 1679 C C . GLU A 1 205 ? -14.851 5.603 15.031 1.00 95.50 205 GLU A C 1
ATOM 1681 O O . GLU A 1 205 ? -14.422 4.835 14.166 1.00 95.50 205 GLU A O 1
ATOM 1686 N N . PRO A 1 206 ? -15.683 6.607 14.695 1.00 93.00 206 PRO A N 1
ATOM 1687 C CA . PRO A 1 206 ? -15.992 6.956 13.308 1.00 93.00 206 PRO A CA 1
ATOM 1688 C C . PRO A 1 206 ? -14.766 7.351 12.457 1.00 93.00 206 PRO A C 1
ATOM 1690 O O . PRO A 1 206 ? -13.625 7.380 12.921 1.00 93.00 206 PRO A O 1
ATOM 1693 N N . LYS A 1 207 ? -15.028 7.655 11.178 1.00 88.25 207 LYS A N 1
ATOM 1694 C CA . LYS A 1 207 ? -14.070 8.224 10.213 1.00 88.25 207 LYS A CA 1
ATOM 1695 C C . LYS A 1 207 ? -14.445 9.680 9.921 1.00 88.25 207 LYS A C 1
ATOM 1697 O O . LYS A 1 207 ? -14.963 9.973 8.844 1.00 88.25 207 LYS A O 1
ATOM 1702 N N . ASP A 1 208 ? -14.245 10.558 10.894 1.00 82.50 208 ASP A N 1
ATOM 1703 C CA . ASP A 1 208 ? -14.485 12.000 10.775 1.00 82.50 208 ASP A CA 1
ATOM 1704 C C . ASP A 1 208 ? -13.162 12.794 10.829 1.00 82.50 208 ASP A C 1
ATOM 1706 O O . ASP A 1 208 ? -12.076 12.225 10.749 1.00 82.50 208 ASP A O 1
ATOM 1710 N N . GLU A 1 209 ? -13.230 14.125 10.888 1.00 69.31 209 GLU A N 1
ATOM 1711 C CA . GLU A 1 209 ? -12.042 14.994 10.861 1.00 69.31 209 GLU A CA 1
ATOM 1712 C C . GLU A 1 209 ? -11.204 14.952 12.155 1.00 69.31 209 GLU A C 1
ATOM 1714 O O . GLU A 1 209 ? -10.074 15.439 12.175 1.00 69.31 209 GLU A O 1
ATOM 1719 N N . LYS A 1 210 ? -11.742 14.381 13.240 1.00 75.00 210 LYS A N 1
ATOM 1720 C CA . LYS A 1 210 ? -11.110 14.281 14.567 1.00 75.00 210 LYS A CA 1
ATOM 1721 C C . LYS A 1 210 ? -10.781 12.833 14.938 1.00 75.00 210 LYS A C 1
ATOM 1723 O O . LYS A 1 210 ? -9.772 12.586 15.603 1.00 75.00 210 LYS A O 1
ATOM 1728 N N . HIS A 1 211 ? -11.601 11.885 14.489 1.00 78.19 211 HIS A N 1
ATOM 1729 C CA . HIS A 1 211 ? -11.481 10.460 14.793 1.00 78.19 211 HIS A CA 1
ATOM 1730 C C . HIS A 1 211 ? -11.270 9.645 13.508 1.00 78.19 211 HIS A C 1
ATOM 1732 O O . HIS A 1 211 ? -12.013 9.784 12.539 1.00 78.19 211 HIS A O 1
ATOM 1738 N N . LEU A 1 212 ? -10.260 8.770 13.504 1.00 90.38 212 LEU A N 1
ATOM 1739 C CA . LEU A 1 212 ? -9.869 7.961 12.341 1.00 90.38 212 LEU A CA 1
ATOM 1740 C C . LEU A 1 212 ? -9.927 6.461 12.668 1.00 90.38 212 LEU A C 1
ATOM 1742 O O . LEU A 1 212 ? -8.950 5.745 12.486 1.00 90.38 212 LEU A O 1
ATOM 1746 N N . GLY A 1 213 ? -11.040 5.968 13.218 1.00 94.56 213 GLY A N 1
ATOM 1747 C CA . GLY A 1 213 ? -11.153 4.551 13.592 1.00 94.56 213 GLY A CA 1
ATOM 1748 C C . GLY A 1 213 ? -10.246 4.111 14.743 1.00 94.56 213 GLY A C 1
ATOM 1749 O O . GLY A 1 213 ? -9.815 2.959 14.769 1.00 94.56 213 GLY A O 1
ATOM 1750 N N . LYS A 1 214 ? -9.940 5.017 15.680 1.00 96.06 214 LYS A N 1
ATOM 1751 C CA . LYS A 1 214 ? -9.196 4.699 16.909 1.00 96.06 214 LYS A CA 1
ATOM 1752 C C . LYS A 1 214 ? -10.019 3.786 17.819 1.00 96.06 214 LYS A C 1
ATOM 1754 O O . LYS A 1 214 ? -11.240 3.898 17.868 1.00 96.06 214 LYS A O 1
ATOM 1759 N N . MET A 1 215 ? -9.367 2.914 18.575 1.00 97.50 215 MET A N 1
ATOM 1760 C CA . MET A 1 215 ? -10.011 2.141 19.636 1.00 97.50 215 MET A CA 1
ATOM 1761 C C . MET A 1 215 ? -10.404 3.053 20.804 1.00 97.50 215 MET A C 1
ATOM 1763 O O . MET A 1 215 ? -9.623 3.906 21.221 1.00 97.50 215 MET A O 1
ATOM 1767 N N . THR A 1 216 ? -11.612 2.856 21.326 1.00 96.69 216 THR A N 1
ATOM 1768 C CA . THR A 1 216 ? -12.165 3.594 22.469 1.00 96.69 216 THR A CA 1
ATOM 1769 C C . THR A 1 216 ? -11.730 2.994 23.808 1.00 96.69 216 THR A C 1
ATOM 1771 O O . THR A 1 216 ? -11.649 1.775 23.954 1.00 96.69 216 THR A O 1
ATOM 1774 N N . TYR A 1 217 ? -11.546 3.862 24.805 1.00 95.44 217 TYR A N 1
ATOM 1775 C CA . TYR A 1 217 ? -11.316 3.520 26.211 1.00 95.44 217 TYR A CA 1
ATOM 1776 C C . TYR A 1 217 ? -12.323 4.256 27.106 1.00 95.44 217 TYR A C 1
ATOM 1778 O O . TYR A 1 217 ? -13.004 5.178 26.656 1.00 95.44 217 TYR A O 1
ATOM 1786 N N . ASN A 1 218 ? -12.365 3.893 28.389 1.00 96.06 218 ASN A N 1
ATOM 1787 C CA . ASN A 1 218 ? -13.136 4.569 29.433 1.00 96.06 218 ASN A CA 1
ATOM 1788 C C . ASN A 1 218 ? -14.644 4.650 29.106 1.00 96.06 218 ASN A C 1
ATOM 1790 O O . ASN A 1 218 ? -15.208 3.768 28.457 1.00 96.06 218 ASN A O 1
ATOM 1794 N N . TRP A 1 219 ? -15.321 5.686 29.604 1.00 96.69 219 TRP A N 1
ATOM 1795 C CA . TRP A 1 219 ? -16.733 5.954 29.340 1.00 96.69 219 TRP A CA 1
ATOM 1796 C C . TRP A 1 219 ? -16.943 6.538 27.937 1.00 96.69 219 TRP A C 1
ATOM 1798 O O . TRP A 1 219 ? -16.411 7.601 27.621 1.00 96.69 219 TRP A O 1
ATOM 1808 N N . LYS A 1 220 ? -17.799 5.905 27.127 1.00 96.50 220 LYS A N 1
ATOM 1809 C CA . LYS A 1 220 ? -18.224 6.416 25.813 1.00 96.50 220 LYS A CA 1
ATOM 1810 C C . LYS A 1 220 ? -19.739 6.316 25.666 1.00 96.50 220 LYS A C 1
ATOM 1812 O O . LYS A 1 220 ? -20.322 5.274 25.965 1.00 96.50 220 LYS A O 1
ATOM 1817 N N . GLN A 1 221 ? -20.370 7.378 25.170 1.00 96.69 221 GLN A N 1
ATOM 1818 C CA . GLN A 1 221 ? -21.767 7.331 24.748 1.00 96.69 221 GLN A CA 1
ATOM 1819 C C . GLN A 1 221 ? -21.845 6.896 23.278 1.00 96.69 221 GLN A C 1
ATOM 1821 O O . GLN A 1 221 ? -21.173 7.473 22.423 1.00 96.69 221 GLN A O 1
ATOM 1826 N N . ILE A 1 222 ? -22.643 5.868 22.994 1.00 96.81 222 ILE A N 1
ATOM 1827 C CA . ILE A 1 222 ? -22.843 5.275 21.667 1.00 96.81 222 ILE A CA 1
ATOM 1828 C C . ILE A 1 222 ? -24.349 5.036 21.508 1.00 96.81 222 ILE A C 1
ATOM 1830 O O . ILE A 1 222 ? -24.973 4.404 22.362 1.00 96.81 222 ILE A O 1
ATOM 1834 N N . ASP A 1 223 ? -24.948 5.580 20.448 1.00 94.81 223 ASP A N 1
ATOM 1835 C CA . ASP A 1 223 ? -26.385 5.469 20.144 1.00 94.81 223 ASP A CA 1
ATOM 1836 C C . ASP A 1 223 ? -27.298 5.824 21.341 1.00 94.81 223 ASP A C 1
ATOM 1838 O O . ASP A 1 223 ? -28.288 5.157 21.633 1.00 94.81 223 ASP A O 1
ATOM 1842 N N . GLY A 1 224 ? -26.917 6.873 22.082 1.00 95.62 224 GLY A N 1
ATOM 1843 C CA . GLY A 1 224 ? -27.615 7.373 23.273 1.00 95.62 224 GLY A CA 1
ATOM 1844 C C . GLY A 1 224 ? -27.257 6.672 24.592 1.00 95.62 224 GLY A C 1
ATOM 1845 O O . GLY A 1 224 ? -27.403 7.282 25.652 1.00 95.62 224 GLY A O 1
ATOM 1846 N N . TYR A 1 225 ? -26.720 5.452 24.559 1.00 97.94 225 TYR A N 1
ATOM 1847 C CA . TYR A 1 225 ? -26.364 4.683 25.757 1.00 97.94 225 TYR A CA 1
ATOM 1848 C C . TYR A 1 225 ? -24.899 4.880 26.153 1.00 97.94 225 TYR A C 1
ATOM 1850 O O . TYR A 1 225 ? -24.025 4.967 25.294 1.00 97.94 225 TYR A O 1
ATOM 1858 N N . TRP A 1 226 ? -24.611 4.904 27.454 1.00 98.31 226 TRP A N 1
ATOM 1859 C CA . TRP A 1 226 ? -23.235 4.864 27.955 1.00 98.31 226 TRP A CA 1
ATOM 1860 C C . TRP A 1 226 ? -22.725 3.427 28.046 1.00 98.31 226 TRP A C 1
ATOM 1862 O O . TRP A 1 226 ? -23.438 2.542 28.514 1.00 98.31 226 TRP A O 1
ATOM 1872 N N . TYR A 1 227 ? -21.477 3.227 27.639 1.00 98.50 227 TYR A N 1
ATOM 1873 C CA . TYR A 1 227 ? -20.710 1.993 27.773 1.00 98.50 227 TYR A CA 1
ATOM 1874 C C . TYR A 1 227 ? -19.371 2.324 28.439 1.00 98.50 227 TYR A C 1
ATOM 1876 O O . TYR A 1 227 ? -18.891 3.458 28.338 1.00 98.50 227 TYR A O 1
ATOM 1884 N N . PHE A 1 228 ? -18.751 1.337 29.084 1.00 97.94 228 PHE A N 1
ATOM 1885 C CA . PHE A 1 228 ? -17.406 1.469 29.642 1.00 97.94 228 PHE A CA 1
ATOM 1886 C C . PHE A 1 228 ? -16.444 0.464 28.997 1.00 97.94 228 PHE A C 1
ATOM 1888 O O . PHE A 1 228 ? -16.749 -0.726 28.924 1.00 97.94 228 PHE A O 1
ATOM 1895 N N . PHE A 1 229 ? -15.270 0.929 28.574 1.00 97.50 229 PHE A N 1
ATOM 1896 C CA . PHE A 1 229 ? -14.199 0.129 27.981 1.00 97.50 229 PHE A CA 1
ATOM 1897 C C . PHE A 1 229 ? -12.960 0.169 28.887 1.00 97.50 229 PHE A C 1
ATOM 1899 O O . PHE A 1 229 ? -12.554 1.235 29.346 1.00 97.50 229 PHE A O 1
ATOM 1906 N N . ASN A 1 230 ? -12.354 -0.987 29.166 1.00 95.31 230 ASN A N 1
ATOM 1907 C CA . ASN A 1 230 ? -11.161 -1.059 30.017 1.00 95.31 230 ASN A CA 1
ATOM 1908 C C . ASN A 1 230 ? -9.897 -0.521 29.307 1.00 95.31 230 ASN A C 1
ATOM 1910 O O . ASN A 1 230 ? -9.935 -0.149 28.135 1.00 95.31 230 ASN A O 1
ATOM 1914 N N . ALA A 1 231 ? -8.752 -0.517 29.998 1.00 93.81 231 ALA A N 1
ATOM 1915 C CA . ALA A 1 231 ? -7.470 -0.063 29.438 1.00 93.81 231 ALA A CA 1
ATOM 1916 C C . ALA A 1 231 ? -6.972 -0.869 28.211 1.00 93.81 231 ALA A C 1
ATOM 1918 O O . ALA A 1 231 ? -6.111 -0.386 27.481 1.00 93.81 231 ALA A O 1
ATOM 1919 N N . SER A 1 232 ? -7.531 -2.058 27.955 1.00 94.69 232 SER A N 1
ATOM 1920 C CA . SER A 1 232 ? -7.289 -2.866 26.749 1.00 94.69 232 SER A CA 1
ATOM 1921 C C . SER A 1 232 ? -8.336 -2.631 25.646 1.00 94.69 232 SER A C 1
ATOM 1923 O O . SER A 1 232 ? -8.296 -3.296 24.617 1.00 94.69 232 SER A O 1
ATOM 1925 N N . GLY A 1 233 ? -9.299 -1.726 25.853 1.00 96.50 233 GLY A N 1
ATOM 1926 C CA . GLY A 1 233 ? -10.416 -1.452 24.942 1.00 96.50 233 GLY A CA 1
ATOM 1927 C C . GLY A 1 233 ? -11.591 -2.432 25.038 1.00 96.50 233 GLY A C 1
ATOM 1928 O O . GLY A 1 233 ? -12.495 -2.374 24.208 1.00 96.50 233 GLY A O 1
ATOM 1929 N N . HIS A 1 234 ? -11.612 -3.337 26.025 1.00 97.31 234 HIS A N 1
ATOM 1930 C CA . HIS A 1 234 ? -12.662 -4.352 26.150 1.00 97.31 234 HIS A CA 1
ATOM 1931 C C . HIS A 1 234 ? -13.883 -3.744 26.851 1.00 97.31 234 HIS A C 1
ATOM 1933 O O . HIS A 1 234 ? -13.785 -3.266 27.987 1.00 97.31 234 HIS A O 1
ATOM 1939 N N . MET A 1 235 ? -15.046 -3.810 26.208 1.00 98.12 235 MET A N 1
ATOM 1940 C CA . MET A 1 235 ? -16.334 -3.383 26.757 1.00 98.12 235 MET A CA 1
ATOM 1941 C C . MET A 1 235 ? -16.694 -4.204 28.004 1.00 98.12 235 MET A C 1
ATOM 1943 O O . MET A 1 235 ? -16.784 -5.432 27.942 1.00 98.12 235 MET A O 1
ATOM 1947 N N . GLN A 1 236 ? -16.918 -3.530 29.129 1.00 97.62 236 GLN A N 1
ATOM 1948 C CA . GLN A 1 236 ? -17.256 -4.156 30.406 1.00 97.62 236 GLN A CA 1
ATOM 1949 C C . GLN A 1 236 ? -18.763 -4.420 30.551 1.00 97.62 236 GLN A C 1
ATOM 1951 O O . GLN A 1 236 ? -19.601 -3.831 29.865 1.00 97.62 236 GLN A O 1
ATOM 1956 N N . LYS A 1 237 ? -19.093 -5.330 31.471 1.00 96.75 237 LYS A N 1
ATOM 1957 C CA . LYS A 1 237 ? -20.446 -5.701 31.909 1.00 96.75 237 LYS A CA 1
ATOM 1958 C C . LYS A 1 237 ? -20.426 -5.907 33.425 1.00 96.75 237 LYS A C 1
ATOM 1960 O O . LYS A 1 237 ? -19.360 -6.143 33.988 1.00 96.75 237 LYS A O 1
ATOM 1965 N N . GLY A 1 238 ? -21.584 -5.868 34.074 1.00 95.62 238 GLY A N 1
ATOM 1966 C CA . GLY A 1 238 ? -21.677 -5.940 35.530 1.00 95.62 238 GLY A CA 1
ATOM 1967 C C . GLY A 1 238 ? -21.205 -4.644 36.190 1.00 95.62 238 GLY A C 1
ATOM 1968 O O . GLY A 1 238 ? -21.415 -3.554 35.656 1.00 95.62 238 GLY A O 1
ATOM 1969 N N . TRP A 1 239 ? -20.583 -4.750 37.361 1.00 94.62 239 TRP A N 1
ATOM 1970 C CA . TRP A 1 239 ? -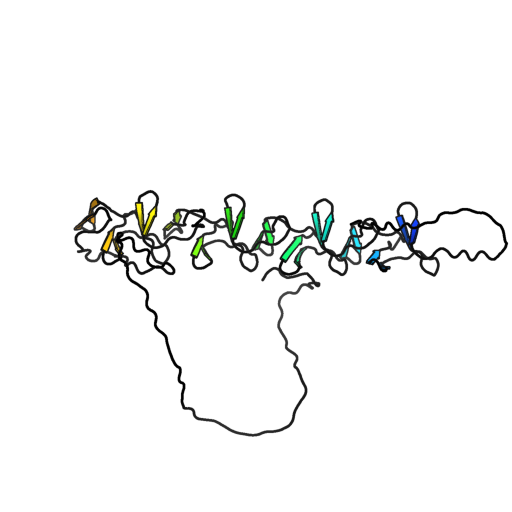20.185 -3.589 38.154 1.00 94.62 239 TRP A CA 1
ATOM 1971 C C . TRP A 1 239 ? -18.888 -2.942 37.659 1.00 94.62 239 TRP A C 1
ATOM 1973 O O . TRP A 1 239 ? -17.850 -3.595 37.563 1.00 94.62 239 TRP A O 1
ATOM 1983 N N . VAL A 1 240 ? -18.924 -1.626 37.448 1.00 95.25 240 VAL A N 1
ATOM 1984 C CA . VAL A 1 240 ? -17.743 -0.776 37.241 1.00 95.25 240 VAL A CA 1
ATOM 1985 C C . VAL A 1 240 ? -17.655 0.241 38.375 1.00 95.25 240 VAL A C 1
ATOM 1987 O O . VAL A 1 240 ? -18.614 0.962 38.655 1.00 95.25 240 VAL A O 1
ATOM 1990 N N . LYS A 1 241 ? -16.481 0.341 39.003 1.00 92.50 241 LYS A N 1
ATOM 1991 C CA . LYS A 1 241 ? -16.137 1.417 39.935 1.00 92.50 241 LYS A CA 1
ATOM 1992 C C . LYS A 1 241 ? -15.259 2.447 39.231 1.00 92.50 241 LYS A C 1
ATOM 1994 O O . LYS A 1 241 ? -14.152 2.119 38.815 1.00 92.50 241 LYS A O 1
ATOM 1999 N N . ALA A 1 242 ? -15.714 3.694 39.147 1.00 90.25 242 ALA A N 1
ATOM 2000 C CA . ALA A 1 242 ? -14.969 4.812 38.564 1.00 90.25 242 ALA A CA 1
ATOM 2001 C C . ALA A 1 242 ? -15.124 6.067 39.436 1.00 90.25 242 ALA A C 1
ATOM 2003 O O . ALA A 1 242 ? -16.219 6.357 39.908 1.00 90.25 242 ALA A O 1
ATOM 2004 N N . ASN A 1 243 ? -14.039 6.811 39.682 1.00 87.75 243 ASN A N 1
ATOM 2005 C CA . ASN A 1 243 ? -14.034 8.024 40.525 1.00 87.75 243 ASN A CA 1
ATOM 2006 C C . ASN A 1 243 ? -14.731 7.829 41.894 1.00 87.75 243 ASN A C 1
ATOM 2008 O O . ASN A 1 243 ? -15.530 8.652 42.337 1.00 87.75 243 ASN A O 1
ATOM 2012 N N . ASN A 1 244 ? -14.444 6.687 42.533 1.00 87.62 244 ASN A N 1
ATOM 2013 C CA . ASN A 1 244 ? -15.058 6.170 43.766 1.00 87.62 244 ASN A CA 1
ATOM 2014 C C . ASN A 1 244 ? -16.597 5.996 43.755 1.00 87.62 244 ASN A C 1
ATOM 2016 O O . ASN A 1 244 ? -17.196 5.770 44.802 1.00 87.62 244 ASN A O 1
ATOM 2020 N N . LYS A 1 245 ? -17.232 6.040 42.581 1.00 91.06 245 LYS A N 1
ATOM 2021 C CA . LYS A 1 245 ? -18.660 5.770 42.361 1.00 91.06 245 LYS A CA 1
ATOM 2022 C C . LYS A 1 245 ? -18.850 4.417 41.685 1.00 91.06 245 LYS A C 1
ATOM 2024 O O . LYS A 1 245 ? -17.948 3.944 40.994 1.00 91.06 245 LYS A O 1
ATOM 2029 N N . TYR A 1 246 ? -20.014 3.811 41.890 1.00 93.38 246 TYR A N 1
ATOM 2030 C CA . TYR A 1 246 ? -20.357 2.490 41.368 1.00 93.38 246 TYR A CA 1
ATOM 2031 C C . TYR A 1 246 ? -21.475 2.611 40.337 1.00 93.38 246 TYR A C 1
ATOM 2033 O O . TYR A 1 246 ? -22.465 3.303 40.570 1.00 93.38 246 TYR A O 1
ATOM 2041 N N . TYR A 1 247 ? -21.286 1.920 39.218 1.00 95.62 247 TYR A N 1
ATOM 2042 C CA . TYR A 1 247 ? -22.150 1.907 38.045 1.00 95.62 247 TYR A CA 1
ATOM 2043 C C . TYR A 1 247 ? -22.395 0.453 37.640 1.00 95.62 247 TYR A C 1
ATOM 2045 O O . TYR A 1 247 ? -21.506 -0.386 37.813 1.00 95.62 247 TYR A O 1
ATOM 2053 N N . TYR A 1 248 ? -23.557 0.151 37.061 1.00 95.88 248 TYR A N 1
ATOM 2054 C CA . TYR A 1 248 ? -23.849 -1.181 36.528 1.00 95.88 248 TYR A CA 1
ATOM 2055 C C . TYR A 1 248 ? -24.082 -1.132 35.018 1.00 95.88 248 TYR A C 1
ATOM 2057 O O . TYR A 1 248 ? -24.860 -0.319 34.516 1.00 95.88 248 TYR A O 1
ATOM 2065 N N . LEU A 1 249 ? -23.386 -2.007 34.299 1.00 97.75 249 LEU A N 1
ATOM 2066 C CA . LEU A 1 249 ? -23.462 -2.192 32.855 1.00 97.75 249 LEU A CA 1
ATOM 2067 C C . LEU A 1 249 ? -24.237 -3.495 32.612 1.00 97.75 249 LEU A C 1
ATOM 2069 O O . LEU A 1 249 ? -23.851 -4.550 33.115 1.00 97.75 249 LEU A O 1
ATOM 2073 N N . ASN A 1 250 ? -25.335 -3.447 31.859 1.00 96.00 250 ASN A N 1
ATOM 2074 C CA . ASN A 1 250 ? -26.205 -4.606 31.648 1.00 96.00 250 ASN A CA 1
ATOM 2075 C C . ASN A 1 250 ? -25.540 -5.711 30.786 1.00 96.00 250 ASN A C 1
ATOM 2077 O O . ASN A 1 250 ? -24.383 -5.620 30.371 1.00 96.00 250 ASN A O 1
ATOM 2081 N N . THR A 1 251 ? -26.294 -6.761 30.456 1.00 95.69 251 THR A N 1
ATOM 2082 C CA . THR A 1 251 ? -25.843 -7.875 29.600 1.00 95.69 251 THR A CA 1
ATOM 2083 C C . THR A 1 251 ? -25.397 -7.462 28.189 1.00 95.69 251 THR A C 1
ATOM 2085 O O . THR A 1 251 ? -24.586 -8.176 27.590 1.00 95.69 251 THR A O 1
ATOM 2088 N N . ASP A 1 252 ? -25.836 -6.308 27.677 1.00 96.31 252 ASP A N 1
ATOM 2089 C CA . ASP A 1 252 ? -25.368 -5.712 26.416 1.00 96.31 252 ASP A CA 1
ATOM 2090 C C . ASP A 1 252 ? -24.136 -4.809 26.584 1.00 96.31 252 ASP A C 1
ATOM 2092 O O . ASP A 1 252 ? -23.484 -4.497 25.589 1.00 96.31 252 ASP A O 1
ATOM 2096 N N . GLY A 1 253 ? -23.808 -4.413 27.819 1.00 97.31 253 GLY A N 1
ATOM 2097 C CA . GLY A 1 253 ? -22.791 -3.413 28.162 1.00 97.31 253 GLY A CA 1
ATOM 2098 C C . GLY A 1 253 ? -23.329 -1.993 28.371 1.00 97.31 253 GLY A C 1
ATOM 2099 O O . GLY A 1 253 ? -22.532 -1.078 28.544 1.00 97.31 253 GLY A O 1
ATOM 2100 N N . LYS A 1 254 ? -24.652 -1.783 28.349 1.00 98.31 254 LYS A N 1
ATOM 2101 C CA . LYS A 1 254 ? -25.291 -0.466 28.518 1.00 98.31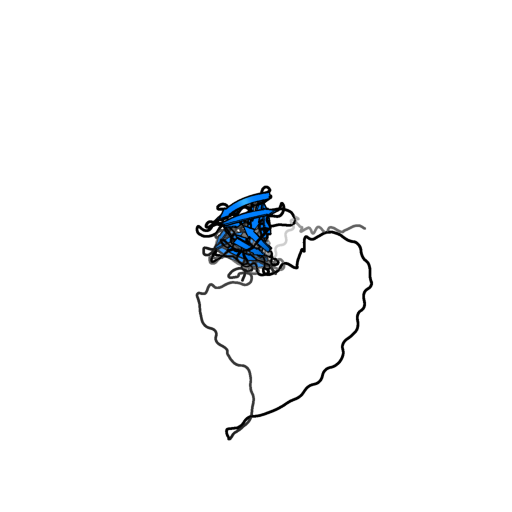 254 LYS A CA 1
ATOM 2102 C C . LYS A 1 254 ? -25.405 -0.094 29.994 1.00 98.31 254 LYS A C 1
ATOM 2104 O O . LYS A 1 254 ? -25.896 -0.893 30.790 1.00 98.31 254 LYS A O 1
ATOM 2109 N N . MET A 1 255 ? -25.022 1.128 30.348 1.00 98.25 255 MET A N 1
ATOM 2110 C CA . MET A 1 255 ? -25.163 1.667 31.701 1.00 98.25 255 MET A CA 1
ATOM 2111 C C . MET A 1 255 ? -26.631 1.799 32.109 1.00 98.25 255 MET A C 1
ATOM 2113 O O . MET A 1 255 ? -27.447 2.370 31.383 1.00 98.25 255 MET A O 1
ATOM 2117 N N . VAL A 1 256 ? -26.942 1.291 33.297 1.00 97.38 256 VAL A N 1
ATOM 2118 C CA . VAL A 1 256 ? -28.242 1.432 33.954 1.00 97.38 256 VAL A CA 1
ATOM 2119 C C . VAL A 1 256 ? -28.360 2.838 34.538 1.00 97.38 256 VAL A C 1
ATOM 2121 O O . VAL A 1 256 ? -27.440 3.316 35.195 1.00 97.38 256 VAL A O 1
ATOM 2124 N N . VAL A 1 257 ? -29.493 3.500 34.293 1.00 96.81 257 VAL A N 1
ATOM 2125 C CA . VAL A 1 257 ? -29.800 4.856 34.777 1.00 96.81 257 VAL A CA 1
ATOM 2126 C C . VAL A 1 257 ? -31.266 4.956 35.199 1.00 96.81 257 VAL A C 1
ATOM 2128 O O . VAL A 1 257 ? -32.120 4.286 34.612 1.00 96.81 257 VAL A O 1
ATOM 2131 N N . GLY A 1 258 ? -31.557 5.811 36.182 1.00 95.25 258 GLY A N 1
ATOM 2132 C CA . GLY A 1 258 ? -32.909 6.255 36.546 1.00 95.25 258 GLY A CA 1
ATOM 2133 C C . GLY A 1 258 ? -33.893 5.157 36.968 1.00 95.25 258 GLY A C 1
ATOM 2134 O O . GLY A 1 258 ? -35.089 5.306 36.734 1.00 95.25 258 GLY A O 1
ATOM 2135 N N . GLN A 1 259 ? -33.412 4.042 37.522 1.00 94.56 259 GLN A N 1
ATOM 2136 C CA . GLN A 1 259 ? -34.232 2.871 37.857 1.00 94.56 259 GLN A CA 1
ATOM 2137 C C . GLN A 1 259 ? -33.604 2.047 38.986 1.00 94.56 259 GLN A C 1
ATOM 2139 O O . GLN A 1 259 ? -32.419 2.201 39.282 1.00 94.56 259 GLN A O 1
ATOM 2144 N N . SER A 1 260 ? -34.379 1.132 39.571 1.00 93.44 260 SER A N 1
ATOM 2145 C CA . SER A 1 260 ? -33.885 0.161 40.552 1.00 93.44 260 SER A CA 1
ATOM 2146 C C . SER A 1 260 ? -33.826 -1.245 39.953 1.00 93.44 260 SER A C 1
ATOM 2148 O O . SER A 1 260 ? -34.774 -1.672 39.296 1.00 93.44 260 SER A O 1
ATOM 2150 N N . LEU A 1 261 ? -32.741 -1.982 40.203 1.00 92.69 261 LEU A N 1
ATOM 2151 C CA . LEU A 1 261 ? -32.568 -3.377 39.781 1.00 92.69 261 LEU A CA 1
ATOM 2152 C C . LEU A 1 261 ? -32.269 -4.284 40.974 1.00 92.69 261 LEU A C 1
ATOM 2154 O O . LEU A 1 261 ? -31.526 -3.898 41.873 1.00 92.69 261 LEU A O 1
ATOM 2158 N N . ASN A 1 262 ? -32.791 -5.511 40.935 1.00 90.38 262 ASN A N 1
ATOM 2159 C CA . ASN A 1 262 ? -32.322 -6.596 41.794 1.00 90.38 262 ASN A CA 1
ATOM 2160 C C . ASN A 1 262 ? -31.102 -7.259 41.131 1.00 90.38 262 ASN A C 1
ATOM 2162 O O . ASN A 1 262 ? -31.208 -7.764 40.013 1.00 90.38 262 ASN A O 1
ATOM 2166 N N . ILE A 1 263 ? -29.956 -7.221 41.807 1.00 88.88 263 ILE A N 1
ATOM 2167 C CA . ILE A 1 263 ? -28.689 -7.821 41.381 1.00 88.88 263 ILE A CA 1
ATOM 2168 C C . ILE A 1 263 ? -28.198 -8.683 42.548 1.00 88.88 263 ILE A C 1
ATOM 2170 O O . ILE A 1 263 ? -28.034 -8.188 43.663 1.00 88.88 263 ILE A O 1
ATOM 2174 N N . ASP A 1 264 ? -28.002 -9.978 42.299 1.00 85.81 264 ASP A N 1
ATOM 2175 C CA . ASP A 1 264 ? -27.528 -10.971 43.277 1.00 85.81 264 ASP A CA 1
ATOM 2176 C C . ASP A 1 264 ? -28.325 -11.002 44.605 1.00 85.81 264 ASP A C 1
ATOM 2178 O O . ASP A 1 264 ? -27.792 -11.322 45.666 1.00 85.81 264 ASP A O 1
ATOM 2182 N N . GLY A 1 265 ? -29.623 -10.670 44.549 1.00 85.56 265 GLY A N 1
ATOM 2183 C CA . GLY A 1 265 ? -30.543 -10.641 45.694 1.00 85.56 265 GLY A CA 1
ATOM 2184 C C . GLY A 1 265 ? -30.723 -9.265 46.346 1.00 85.56 265 GLY A C 1
ATOM 2185 O O . GLY A 1 265 ? -31.609 -9.109 47.186 1.00 85.56 265 GLY A O 1
ATOM 2186 N N . TYR A 1 266 ? -29.939 -8.260 45.949 1.00 86.25 266 TYR A N 1
ATOM 2187 C CA . TYR A 1 266 ? -29.962 -6.909 46.514 1.00 86.25 266 TYR A CA 1
ATOM 2188 C C . TYR A 1 266 ? -30.569 -5.904 45.532 1.00 86.25 266 TYR A C 1
ATOM 2190 O O . TYR A 1 266 ? -30.261 -5.922 44.341 1.00 86.25 266 TYR A O 1
ATOM 2198 N N . ILE A 1 267 ? -31.418 -4.998 46.028 1.00 88.69 267 ILE A N 1
ATOM 2199 C CA . ILE A 1 267 ? -31.996 -3.919 45.216 1.00 88.69 267 ILE A CA 1
ATOM 2200 C C . ILE A 1 267 ? -31.068 -2.701 45.255 1.00 88.69 267 ILE A C 1
ATOM 2202 O O . ILE A 1 267 ? -30.831 -2.134 46.320 1.00 88.69 267 ILE A O 1
ATOM 2206 N N . TYR A 1 268 ? -30.601 -2.273 44.084 1.00 90.69 268 TYR A N 1
ATOM 2207 C CA . TYR A 1 268 ? -29.809 -1.059 43.894 1.00 90.69 268 TYR A CA 1
ATOM 2208 C C . TYR A 1 268 ? -30.600 -0.061 43.056 1.00 90.69 268 TYR A C 1
ATOM 2210 O O . TYR A 1 268 ? -31.042 -0.397 41.957 1.00 90.69 268 TYR A O 1
ATOM 2218 N N . THR A 1 269 ? -30.755 1.164 43.556 1.00 93.56 269 THR A N 1
ATOM 2219 C CA . THR A 1 269 ? -31.282 2.301 42.789 1.00 93.56 269 THR A CA 1
ATOM 2220 C C . THR A 1 269 ? -30.130 3.049 42.133 1.00 93.56 269 THR A C 1
ATOM 2222 O O . THR A 1 269 ? -29.101 3.274 42.771 1.00 93.56 269 THR A O 1
ATOM 2225 N N . PHE A 1 270 ? -30.305 3.399 40.859 1.00 94.94 270 PHE A N 1
ATOM 2226 C CA . PHE A 1 270 ? -29.340 4.134 40.047 1.00 94.94 270 PHE A CA 1
ATOM 2227 C C . PHE A 1 270 ? -29.905 5.507 39.676 1.00 94.94 270 PHE A C 1
ATOM 2229 O O . PHE A 1 270 ? -31.002 5.596 39.116 1.00 94.94 270 PHE A O 1
ATOM 2236 N N . ASP A 1 271 ? -29.148 6.573 39.937 1.00 95.19 271 ASP A N 1
ATOM 2237 C CA . ASP A 1 271 ? -29.555 7.945 39.622 1.00 95.19 271 ASP A CA 1
ATOM 2238 C C . ASP A 1 271 ? -29.612 8.216 38.100 1.00 95.19 271 ASP A C 1
ATOM 2240 O O . ASP A 1 271 ? -29.302 7.366 37.256 1.00 95.19 271 ASP A O 1
ATOM 2244 N N . ALA A 1 272 ? -29.986 9.439 37.715 1.00 95.19 272 ALA A N 1
ATOM 2245 C CA . ALA A 1 272 ? -30.020 9.869 36.311 1.00 95.19 272 ALA A CA 1
ATOM 2246 C C . ALA A 1 272 ? -28.634 9.904 35.616 1.00 95.19 272 ALA A C 1
ATOM 2248 O O . ALA A 1 272 ? -28.553 10.174 34.418 1.00 95.19 272 ALA A O 1
ATOM 2249 N N . LYS A 1 273 ? -27.543 9.645 36.349 1.00 94.81 273 LYS A N 1
ATOM 2250 C CA . LYS A 1 273 ? -26.153 9.542 35.874 1.00 94.81 273 LYS A CA 1
ATOM 2251 C C . LYS A 1 273 ? -25.591 8.119 36.035 1.00 94.81 273 LYS A C 1
ATOM 2253 O O . LYS A 1 273 ? -24.413 7.911 35.754 1.00 94.81 273 LYS A O 1
ATOM 2258 N N . GLY A 1 274 ? -26.414 7.155 36.458 1.00 94.62 274 GLY A N 1
ATOM 2259 C CA . GLY A 1 274 ? -26.058 5.746 36.643 1.00 94.62 274 GLY A CA 1
ATOM 2260 C C . GLY A 1 274 ? -25.278 5.428 37.918 1.00 94.62 274 GLY A C 1
ATOM 2261 O O . GLY A 1 274 ? -24.679 4.359 38.006 1.00 94.62 274 GLY A O 1
ATOM 2262 N N . ILE A 1 275 ? -25.258 6.339 38.891 1.00 94.25 275 ILE A N 1
ATOM 2263 C CA . ILE A 1 275 ? -24.590 6.159 40.183 1.00 94.25 275 ILE A CA 1
ATOM 2264 C C . ILE A 1 275 ? -25.517 5.361 41.106 1.00 94.25 275 ILE A C 1
ATOM 2266 O O . ILE A 1 275 ? -26.669 5.748 41.286 1.00 94.25 275 ILE A O 1
ATOM 2270 N N . ALA A 1 276 ? -25.021 4.272 41.698 1.00 93.12 276 ALA A N 1
ATOM 2271 C CA . ALA A 1 276 ? -25.764 3.487 42.686 1.00 93.12 276 ALA A CA 1
ATOM 2272 C C . ALA A 1 276 ? -25.795 4.170 44.070 1.00 93.12 276 ALA A C 1
ATOM 2274 O O . ALA A 1 276 ? -24.739 4.531 44.594 1.00 93.12 276 ALA A O 1
ATOM 2275 N N . ASP A 1 277 ? -26.981 4.295 44.677 1.00 80.38 277 ASP A N 1
ATOM 2276 C CA . ASP A 1 277 ? -27.192 5.107 45.892 1.00 80.38 277 ASP A CA 1
ATOM 2277 C C . ASP A 1 277 ? -26.528 4.556 47.171 1.00 80.38 277 ASP A C 1
ATOM 2279 O O . ASP A 1 277 ? -26.040 5.337 47.987 1.00 80.38 277 ASP A O 1
ATOM 2283 N N . THR A 1 278 ? -26.454 3.228 47.351 1.00 65.12 278 THR A N 1
ATOM 2284 C CA . THR A 1 278 ? -25.747 2.608 48.492 1.00 65.12 278 THR A CA 1
ATOM 2285 C C . THR A 1 278 ? -25.014 1.336 48.070 1.00 65.12 278 THR A C 1
ATOM 2287 O O . THR A 1 278 ? -25.530 0.507 47.322 1.00 65.12 278 THR A O 1
ATOM 2290 N N . VAL A 1 279 ? -23.787 1.175 48.566 1.00 56.97 279 VAL A N 1
ATOM 2291 C CA . VAL A 1 279 ? -22.795 0.224 48.050 1.00 56.97 279 VAL A CA 1
ATOM 2292 C C . VAL A 1 279 ? -22.581 -0.929 49.036 1.00 56.97 279 VAL A C 1
ATOM 2294 O O . VAL A 1 279 ? -21.617 -0.933 49.797 1.00 56.97 279 VAL A O 1
ATOM 2297 N N . ASN A 1 280 ? -23.456 -1.937 49.000 1.00 60.69 280 ASN A N 1
ATOM 2298 C CA . ASN A 1 280 ? -23.174 -3.251 49.592 1.00 60.69 280 ASN A CA 1
ATOM 2299 C C . ASN A 1 280 ? -23.083 -4.327 48.501 1.00 60.69 280 ASN A C 1
ATOM 2301 O O . ASN A 1 280 ? -23.867 -5.267 48.472 1.00 60.69 280 ASN A O 1
ATOM 2305 N N . VAL A 1 281 ? -22.110 -4.168 47.596 1.00 60.19 281 VAL A N 1
ATOM 2306 C CA . VAL A 1 281 ? -21.881 -5.064 46.441 1.00 60.19 281 VAL A CA 1
ATOM 2307 C C . VAL A 1 281 ? -21.457 -6.492 46.825 1.00 60.19 281 VAL A C 1
ATOM 2309 O O . VAL A 1 281 ? -21.265 -7.330 45.946 1.00 60.19 281 VAL A O 1
ATOM 2312 N N . GLY A 1 282 ? -21.292 -6.784 48.121 1.00 61.03 282 GLY A N 1
ATOM 2313 C CA . GLY A 1 282 ? -20.902 -8.097 48.628 1.00 61.03 282 GLY A CA 1
ATOM 2314 C C . GLY A 1 282 ? -19.639 -8.633 47.951 1.00 61.03 282 GLY A C 1
ATOM 2315 O O . GLY A 1 282 ? -18.626 -7.942 47.861 1.00 61.03 282 GLY A O 1
ATOM 2316 N N . ASN A 1 283 ? -19.730 -9.863 47.441 1.00 61.69 283 ASN A N 1
ATOM 2317 C CA . ASN A 1 283 ? -18.653 -10.550 46.721 1.00 61.69 283 ASN A CA 1
ATOM 2318 C C . ASN A 1 283 ? -18.733 -10.378 45.185 1.00 61.69 283 ASN A C 1
ATOM 2320 O O . ASN A 1 283 ? -18.071 -11.121 44.453 1.00 61.69 283 ASN A O 1
ATOM 2324 N N . ALA A 1 284 ? -19.560 -9.457 44.676 1.00 67.75 284 ALA A N 1
ATOM 2325 C CA . ALA A 1 284 ? -19.731 -9.266 43.238 1.00 67.75 284 ALA A CA 1
ATOM 2326 C C . ALA A 1 284 ? -18.414 -8.851 42.560 1.00 67.75 284 ALA A C 1
ATOM 2328 O O . ALA A 1 284 ? -17.599 -8.115 43.120 1.00 67.75 284 ALA A O 1
ATOM 2329 N N . GLN A 1 285 ? -18.205 -9.302 41.322 1.00 76.81 285 GLN A N 1
ATOM 2330 C CA . GLN A 1 285 ? -17.032 -8.909 40.543 1.00 76.81 285 GLN A CA 1
ATOM 2331 C C . GLN A 1 285 ? -17.172 -7.451 40.088 1.00 76.81 285 GLN A C 1
ATOM 2333 O O . GLN A 1 285 ? -18.045 -7.125 39.283 1.00 76.81 285 GLN A O 1
ATOM 2338 N N . VAL A 1 286 ? -16.308 -6.578 40.615 1.00 81.56 286 VAL A N 1
ATOM 2339 C CA . VAL A 1 286 ? -16.267 -5.144 40.296 1.00 81.56 286 VAL A CA 1
ATOM 2340 C C . VAL A 1 286 ? -15.013 -4.835 39.482 1.00 81.56 286 VAL A C 1
ATOM 2342 O O . VAL A 1 286 ? -13.893 -4.951 39.985 1.00 81.56 286 VAL A O 1
ATOM 2345 N N . TYR A 1 287 ? -15.186 -4.371 38.244 1.00 84.88 287 TYR A N 1
ATOM 2346 C CA . TYR A 1 287 ? -14.085 -3.794 37.481 1.00 84.88 287 TYR A CA 1
ATOM 2347 C C . TYR A 1 287 ? -13.723 -2.418 38.061 1.00 84.88 287 TYR A C 1
ATOM 2349 O O . TYR A 1 287 ? -14.545 -1.501 38.077 1.00 84.88 287 TYR A O 1
ATOM 2357 N N . ASN A 1 288 ? -12.488 -2.257 38.536 1.00 85.81 288 ASN A N 1
ATOM 2358 C CA . ASN A 1 288 ? -11.989 -0.982 39.049 1.00 85.81 288 ASN A CA 1
ATOM 2359 C C . ASN A 1 288 ? -11.316 -0.199 37.914 1.00 85.81 288 ASN A C 1
ATOM 2361 O O . ASN A 1 288 ? -10.302 -0.638 37.374 1.00 85.81 288 ASN A O 1
ATOM 2365 N N . ALA A 1 289 ? -11.873 0.961 37.561 1.00 80.19 289 ALA A N 1
ATOM 2366 C CA . ALA A 1 289 ? -11.357 1.808 36.495 1.00 80.19 289 ALA A CA 1
ATOM 2367 C C . ALA A 1 289 ? -10.070 2.529 36.919 1.00 80.19 289 ALA A C 1
ATOM 2369 O O . ALA A 1 289 ? -10.100 3.499 37.679 1.00 80.19 289 ALA A O 1
ATOM 2370 N N . SER A 1 290 ? -8.942 2.058 36.388 1.00 68.25 290 SER A N 1
ATOM 2371 C CA . SER A 1 290 ? -7.691 2.808 36.309 1.00 68.25 290 SER A CA 1
ATOM 2372 C C . SER A 1 290 ? -7.689 3.738 35.090 1.00 68.25 290 SER A C 1
ATOM 2374 O O . SER A 1 290 ? -8.401 3.506 34.113 1.00 68.25 290 SER A O 1
ATOM 2376 N N . SER A 1 291 ? -6.871 4.791 35.135 1.00 54.22 291 SER A N 1
ATOM 2377 C CA . SER A 1 291 ? -6.676 5.713 34.013 1.00 54.22 291 SER A CA 1
ATOM 2378 C C . SER A 1 291 ? -6.124 4.981 32.783 1.00 54.22 291 SER A C 1
ATOM 2380 O O . SER A 1 291 ? -5.096 4.307 32.880 1.00 54.22 291 SER A O 1
ATOM 2382 N N . ALA A 1 292 ? -6.768 5.135 31.624 1.00 50.91 292 ALA A N 1
ATOM 2383 C CA . ALA A 1 292 ? -6.256 4.585 30.369 1.00 50.91 292 ALA A CA 1
ATOM 2384 C C . ALA A 1 292 ? -4.968 5.305 29.900 1.00 50.91 292 ALA A C 1
ATOM 2386 O O . ALA A 1 292 ? -4.772 6.484 30.212 1.00 50.91 292 ALA A O 1
ATOM 2387 N N . PRO A 1 293 ? -4.090 4.645 29.119 1.00 42.16 293 PRO A N 1
ATOM 2388 C CA . PRO A 1 293 ? -2.888 5.284 28.591 1.00 42.16 293 PRO A CA 1
ATOM 2389 C C . PRO A 1 293 ? -3.212 6.394 27.577 1.00 42.16 293 PRO A C 1
ATOM 2391 O O . PRO A 1 293 ? -3.810 6.135 26.537 1.00 42.16 293 PRO A O 1
ATOM 2394 N N . GLY A 1 294 ? -2.731 7.614 27.832 1.00 45.19 294 GLY A N 1
ATOM 2395 C CA . GLY A 1 294 ? -2.615 8.668 26.813 1.00 45.19 294 GLY A CA 1
ATOM 2396 C C . GLY A 1 294 ? -3.702 9.749 26.774 1.00 45.19 294 GLY A C 1
ATOM 2397 O O . GLY A 1 294 ? -3.550 10.684 25.991 1.00 45.19 294 GLY A O 1
ATOM 2398 N N . GLU A 1 295 ? -4.738 9.693 27.615 1.00 40.81 295 GLU A N 1
ATOM 2399 C CA . GLU A 1 295 ? -5.707 10.794 27.762 1.00 40.81 295 GLU A CA 1
ATOM 2400 C C . GLU A 1 295 ? -5.456 11.605 29.041 1.00 40.81 295 GLU A C 1
ATOM 2402 O O . GLU A 1 295 ? -5.415 11.065 30.146 1.00 40.81 295 GLU A O 1
ATOM 2407 N N . SER A 1 296 ? -5.320 12.926 28.905 1.00 29.83 296 SER A N 1
ATOM 2408 C CA . SER A 1 296 ? -5.370 13.858 30.035 1.00 29.83 296 SER A CA 1
ATOM 2409 C C . SER A 1 296 ? -6.824 14.091 30.470 1.00 29.83 296 SER A C 1
ATOM 2411 O O . SER A 1 296 ? -7.729 14.169 29.642 1.00 29.83 296 SER A O 1
ATOM 2413 N N . ASN A 1 297 ? -7.054 14.187 31.786 1.00 28.80 297 ASN A N 1
ATOM 2414 C CA . ASN A 1 297 ? -8.387 14.183 32.407 1.00 28.80 297 ASN A CA 1
ATOM 2415 C C . ASN A 1 297 ? -9.367 15.233 31.838 1.00 28.80 297 ASN A C 1
ATOM 2417 O O . ASN A 1 297 ? -9.431 16.363 32.327 1.00 28.80 297 ASN A O 1
ATOM 2421 N N . ASN A 1 298 ? -10.239 14.823 30.911 1.00 30.02 298 ASN A N 1
ATOM 2422 C CA . ASN A 1 298 ? -11.443 15.572 30.543 1.00 30.02 298 ASN A CA 1
ATOM 2423 C C . ASN A 1 298 ? -12.523 15.406 31.628 1.00 30.02 298 ASN A C 1
ATOM 2425 O O . ASN A 1 298 ? -13.470 14.629 31.509 1.00 30.02 298 ASN A O 1
ATOM 2429 N N . ASN A 1 299 ? -12.341 16.138 32.728 1.00 31.42 299 ASN A N 1
ATOM 2430 C CA . ASN A 1 299 ? -13.214 16.127 33.897 1.00 31.42 299 ASN A CA 1
ATOM 2431 C C . ASN A 1 299 ? -14.586 16.769 33.598 1.00 31.42 299 ASN A C 1
ATOM 2433 O O . ASN A 1 299 ? -14.742 17.989 33.673 1.00 31.42 299 ASN A O 1
ATOM 2437 N N . TYR A 1 300 ? -15.599 15.956 33.288 1.00 34.22 300 TYR A N 1
ATOM 2438 C CA . TYR A 1 300 ? -16.970 16.437 33.076 1.00 34.22 300 TYR A CA 1
ATOM 2439 C C . TYR A 1 300 ? -17.698 16.702 34.405 1.00 34.22 300 TYR A C 1
ATOM 2441 O O . TYR A 1 300 ? -18.425 15.857 34.930 1.00 34.22 300 TYR A O 1
ATOM 2449 N N . GLY A 1 301 ? -17.504 17.910 34.947 1.00 27.89 301 GLY A N 1
ATOM 2450 C CA . GLY A 1 301 ? -18.016 18.304 36.262 1.00 27.89 301 GLY A CA 1
ATOM 2451 C C . GLY A 1 301 ? -18.203 19.812 36.455 1.00 27.89 301 GLY A C 1
ATOM 2452 O O . GLY A 1 301 ? -17.530 20.401 37.291 1.00 27.89 301 GLY A O 1
ATOM 2453 N N . THR A 1 302 ? -19.183 20.398 35.754 1.00 30.22 302 THR A N 1
ATOM 2454 C CA . THR A 1 302 ? -19.715 21.779 35.914 1.00 30.22 302 THR A CA 1
ATOM 2455 C C . THR A 1 302 ? -18.777 22.969 35.656 1.00 30.22 302 THR A C 1
ATOM 2457 O O . THR A 1 302 ? -17.606 22.994 36.009 1.00 30.22 302 THR A O 1
ATOM 2460 N N . SER A 1 303 ? -19.346 24.015 35.052 1.00 27.52 303 SER A N 1
ATOM 2461 C CA . SER A 1 303 ? -18.691 25.292 34.770 1.00 27.52 303 SER A CA 1
ATOM 2462 C C . SER A 1 303 ? -18.811 26.281 35.933 1.00 27.52 303 SER A C 1
ATOM 2464 O O . SER A 1 303 ? -19.926 26.609 36.340 1.00 27.52 303 SER A O 1
ATOM 2466 N N . ALA A 1 304 ? -17.694 26.867 36.360 1.00 27.62 304 ALA A N 1
ATOM 2467 C CA . ALA A 1 304 ? -17.673 28.103 37.139 1.00 27.62 304 ALA A CA 1
ATOM 2468 C C . ALA A 1 304 ? -16.491 28.976 36.690 1.00 27.62 304 ALA A C 1
ATOM 2470 O O . ALA A 1 304 ? -15.379 28.478 36.519 1.00 27.62 304 ALA A O 1
ATOM 2471 N N . LYS A 1 305 ? -16.717 30.282 36.498 1.00 25.80 305 LYS A N 1
ATOM 2472 C CA . LYS A 1 305 ? -15.620 31.246 36.346 1.00 25.80 305 LYS A CA 1
ATOM 2473 C C . LYS A 1 305 ? -15.011 31.514 37.720 1.00 25.80 305 LYS A C 1
ATOM 2475 O O . LYS A 1 305 ? -15.719 31.982 38.605 1.00 25.80 305 LYS A O 1
ATOM 2480 N N . SER A 1 306 ? -13.701 31.350 37.846 1.00 24.23 306 SER A N 1
ATOM 2481 C CA . SER A 1 306 ? -12.908 32.159 38.769 1.00 24.23 306 SER A CA 1
ATOM 2482 C C . SER A 1 306 ? -11.542 32.438 38.157 1.00 24.23 306 SER A C 1
ATOM 2484 O O . SER A 1 306 ? -11.010 31.628 37.399 1.00 24.23 306 SER A O 1
ATOM 2486 N N . SER A 1 307 ? -11.009 33.616 38.447 1.00 23.58 307 SER A N 1
ATOM 2487 C CA . SER A 1 307 ? -9.717 34.102 37.980 1.00 23.58 307 SER A CA 1
ATOM 2488 C C . SER A 1 307 ? -8.690 34.046 39.102 1.00 23.58 307 SER A C 1
ATOM 2490 O O . SER A 1 307 ? -8.971 34.573 40.176 1.00 23.58 307 SER A O 1
ATOM 2492 N N . SER A 1 308 ? -7.469 33.601 38.808 1.00 24.38 308 SER A N 1
ATOM 2493 C CA . SER A 1 308 ? -6.271 34.316 39.270 1.00 24.38 308 SER A CA 1
ATOM 2494 C C . SER A 1 308 ? -5.008 33.882 38.521 1.00 24.38 308 SER A C 1
ATOM 2496 O O . SER A 1 308 ? -4.974 32.881 37.810 1.00 24.38 308 SER A O 1
ATOM 2498 N N . GLN A 1 309 ? -4.011 34.754 38.627 1.00 22.88 309 GLN A N 1
ATOM 2499 C CA . GLN A 1 309 ? -2.777 34.826 37.858 1.00 22.88 309 GLN A CA 1
ATOM 2500 C C . GLN A 1 309 ? -1.830 33.620 37.971 1.00 22.88 309 GLN A C 1
ATOM 2502 O O . GLN A 1 309 ? -1.790 32.891 38.958 1.00 22.88 309 GLN A O 1
ATOM 2507 N N . SER A 1 310 ? -0.970 33.532 36.957 1.00 24.73 310 SER A N 1
ATOM 2508 C CA . SER A 1 310 ? 0.353 32.908 36.993 1.00 24.73 310 SER A CA 1
ATOM 2509 C C . SER A 1 310 ? 1.206 33.318 38.199 1.00 24.73 310 SER A C 1
ATOM 2511 O O . SER A 1 310 ? 1.165 34.480 38.600 1.00 24.73 310 SER A O 1
ATOM 2513 N N . ASN A 1 311 ? 2.118 32.435 38.614 1.00 25.86 311 ASN A N 1
ATOM 2514 C CA . ASN A 1 311 ? 3.510 32.810 38.888 1.00 25.86 311 ASN A CA 1
ATOM 2515 C C . ASN A 1 311 ? 4.451 31.611 38.671 1.00 25.86 311 ASN A C 1
ATOM 2517 O O . ASN A 1 311 ? 4.179 30.505 39.130 1.00 25.86 311 ASN A O 1
ATOM 2521 N N . ASP A 1 312 ? 5.551 31.873 37.970 1.00 27.06 312 ASP A N 1
ATOM 2522 C CA . ASP A 1 312 ? 6.784 31.070 37.928 1.00 27.06 312 ASP A CA 1
ATOM 2523 C C . ASP A 1 312 ? 7.640 31.461 39.156 1.00 27.06 312 ASP A C 1
ATOM 2525 O O . ASP A 1 312 ? 7.518 32.602 39.623 1.00 27.06 312 ASP A O 1
ATOM 2529 N N . PRO A 1 313 ? 8.461 30.563 39.735 1.00 30.88 313 PRO A N 1
ATOM 2530 C CA . PRO A 1 313 ? 9.897 30.856 39.638 1.00 30.88 313 PRO A CA 1
ATOM 2531 C C . PRO A 1 313 ? 10.850 29.637 39.581 1.00 30.88 313 PRO A C 1
ATOM 2533 O O . PRO A 1 313 ? 10.900 28.828 40.503 1.00 30.88 313 PRO A O 1
ATOM 2536 N N . ASN A 1 314 ? 11.739 29.664 38.580 1.00 27.73 314 ASN A N 1
ATOM 2537 C CA . ASN A 1 314 ? 13.201 29.442 38.633 1.00 27.73 314 ASN A CA 1
ATOM 2538 C C . ASN A 1 314 ? 13.807 28.231 39.393 1.00 27.73 314 ASN A C 1
ATOM 2540 O O . ASN A 1 314 ? 13.669 28.062 40.601 1.00 27.73 314 ASN A O 1
ATOM 2544 N N . ALA A 1 315 ? 14.700 27.513 38.698 1.00 27.89 315 ALA A N 1
ATOM 2545 C CA . ALA A 1 315 ? 15.737 26.656 39.299 1.00 27.89 315 ALA A CA 1
ATOM 2546 C C . ALA A 1 315 ? 16.885 27.482 39.939 1.00 27.89 315 ALA A C 1
ATOM 2548 O O . ALA A 1 315 ? 16.956 28.695 39.718 1.00 27.89 315 ALA A O 1
ATOM 2549 N N . PRO A 1 316 ? 17.831 26.852 40.678 1.00 31.73 316 PRO A N 1
ATOM 2550 C CA . PRO A 1 316 ? 19.124 26.565 40.024 1.00 31.73 316 PRO A CA 1
ATOM 2551 C C . PRO A 1 316 ? 19.938 25.338 40.531 1.00 31.73 316 PRO A C 1
ATOM 2553 O O . PRO A 1 316 ? 19.637 24.710 41.540 1.00 31.73 316 PRO A O 1
ATOM 2556 N N . SER A 1 317 ? 21.065 25.106 39.835 1.00 24.09 317 SER A N 1
ATOM 2557 C CA . SER A 1 317 ? 22.353 24.522 40.293 1.00 24.09 317 SER A CA 1
ATOM 2558 C C . SER A 1 317 ? 22.493 23.033 40.689 1.00 24.09 317 SER A C 1
ATOM 2560 O O . SER A 1 317 ? 22.249 22.619 41.815 1.00 24.09 317 SER A O 1
ATOM 2562 N N . SER A 1 318 ? 23.081 22.284 39.748 1.00 24.94 318 SER A N 1
ATOM 2563 C CA . SER A 1 318 ? 24.234 21.359 39.871 1.00 24.94 318 SER A CA 1
ATOM 2564 C C . SER A 1 318 ? 24.933 21.101 41.225 1.00 24.94 318 SER A C 1
ATOM 2566 O O . SER A 1 318 ? 25.328 22.042 41.911 1.00 24.94 318 SER A O 1
ATOM 2568 N N . SER A 1 319 ? 25.379 19.852 41.432 1.00 23.80 319 SER A N 1
ATOM 2569 C CA . SER A 1 319 ? 26.785 19.515 41.783 1.00 23.80 319 SER A CA 1
ATOM 2570 C C . SER A 1 319 ? 27.077 18.009 41.588 1.00 23.80 319 SER A C 1
ATOM 2572 O O . SER A 1 319 ? 26.154 17.238 41.328 1.00 23.80 319 SER A O 1
ATOM 2574 N N . SER A 1 320 ? 28.354 17.590 41.633 1.00 22.61 320 SER A N 1
ATOM 2575 C CA . SER A 1 320 ? 28.792 16.223 41.282 1.00 22.61 320 SER A CA 1
ATOM 2576 C C . SER A 1 320 ? 29.986 15.693 42.097 1.00 22.61 320 SER A C 1
ATOM 2578 O O . SER A 1 320 ? 31.041 16.326 42.118 1.00 22.61 320 SER A O 1
ATOM 2580 N N . SER A 1 321 ? 29.852 14.479 42.634 1.00 23.58 321 SER A N 1
ATOM 2581 C CA . SER A 1 321 ? 30.894 13.505 43.044 1.00 23.58 321 SER A CA 1
ATOM 2582 C C . SER A 1 321 ? 30.143 12.219 43.473 1.00 23.58 321 SER A C 1
ATOM 2584 O O . SER A 1 321 ? 28.954 12.293 43.765 1.00 23.58 321 SER A O 1
ATOM 2586 N N . GLY A 1 322 ? 30.648 10.982 43.399 1.00 22.44 322 GLY A N 1
ATOM 2587 C CA . GLY A 1 322 ? 31.975 10.456 43.745 1.00 22.44 322 GLY A CA 1
ATOM 2588 C C . GLY A 1 322 ? 31.887 9.786 45.136 1.00 22.44 322 GLY A C 1
ATOM 2589 O O . GLY A 1 322 ? 31.315 10.386 46.033 1.00 22.44 322 GLY A O 1
ATOM 2590 N N . SER A 1 323 ? 32.404 8.578 45.398 1.00 24.72 323 SER A N 1
ATOM 2591 C CA . SER A 1 323 ? 33.242 7.680 44.579 1.00 24.72 323 SER A CA 1
ATOM 2592 C C . SER A 1 323 ? 33.355 6.257 45.194 1.00 24.72 323 SER A C 1
ATOM 2594 O O . SER A 1 323 ? 32.889 6.028 46.306 1.00 24.72 323 SER A O 1
ATOM 2596 N N . ALA A 1 324 ? 34.069 5.359 44.487 1.00 24.55 324 ALA A N 1
ATOM 2597 C CA . ALA A 1 324 ? 34.657 4.083 44.956 1.00 24.55 324 ALA A CA 1
ATOM 2598 C C . ALA A 1 324 ? 33.697 2.869 45.151 1.00 24.55 324 ALA A C 1
ATOM 2600 O O . ALA A 1 324 ? 32.500 3.043 45.333 1.00 24.55 324 ALA A O 1
ATOM 2601 N N . GLN A 1 325 ? 34.145 1.602 45.063 1.00 24.97 325 GLN A N 1
ATOM 2602 C CA . GLN A 1 325 ? 35.523 1.067 45.068 1.00 24.97 325 GLN A CA 1
ATOM 2603 C C . GLN A 1 325 ? 35.665 -0.252 44.255 1.00 24.97 325 GLN A C 1
ATOM 2605 O O . GLN A 1 325 ? 34.676 -0.925 43.986 1.00 24.97 325 GLN A O 1
ATOM 2610 N N . ASN A 1 326 ? 36.899 -0.621 43.882 1.00 26.98 326 ASN A N 1
ATOM 2611 C CA . ASN A 1 326 ? 37.300 -1.910 43.266 1.00 26.98 326 ASN A CA 1
ATOM 2612 C C . ASN A 1 326 ? 38.199 -2.692 44.264 1.00 26.98 326 ASN A C 1
ATOM 2614 O O . ASN A 1 326 ? 38.624 -2.067 45.243 1.00 26.98 326 ASN A O 1
ATOM 2618 N N . PRO A 1 327 ? 38.547 -3.988 44.067 1.00 31.42 327 PRO A N 1
ATOM 2619 C CA . PRO A 1 327 ? 39.933 -4.256 43.618 1.00 31.42 327 PRO A CA 1
ATOM 2620 C C . PRO A 1 327 ? 40.239 -5.587 42.868 1.00 31.42 327 PRO A C 1
ATOM 2622 O O . PRO A 1 327 ? 39.780 -6.655 43.258 1.00 31.42 327 PRO A O 1
ATOM 2625 N N . GLY A 1 328 ? 41.212 -5.513 41.941 1.00 23.75 328 GLY A N 1
ATOM 2626 C CA . GLY A 1 328 ? 42.165 -6.587 41.570 1.00 23.75 328 GLY A CA 1
ATOM 2627 C C . GLY A 1 328 ? 41.691 -7.712 40.623 1.00 23.75 328 GLY A C 1
ATOM 2628 O O . GLY A 1 328 ? 40.511 -8.033 40.587 1.00 23.75 328 GLY A O 1
ATOM 2629 N N . SER A 1 329 ? 42.554 -8.375 39.834 1.00 26.45 329 SER A N 1
ATOM 2630 C CA . SER A 1 329 ? 43.945 -8.099 39.381 1.00 26.45 329 SER A CA 1
ATOM 2631 C C . SER A 1 329 ? 44.294 -9.062 38.196 1.00 26.45 329 SER A C 1
ATOM 2633 O O . SER A 1 329 ? 43.424 -9.839 37.808 1.00 26.45 329 SER A O 1
ATOM 2635 N N . ASP A 1 330 ? 45.450 -9.089 37.505 1.00 27.33 330 ASP A N 1
ATOM 2636 C CA . ASP A 1 330 ? 46.727 -8.351 37.608 1.00 27.33 330 ASP A CA 1
ATOM 2637 C C . ASP A 1 330 ? 47.531 -8.336 36.265 1.00 27.33 330 ASP A C 1
ATOM 2639 O O . ASP A 1 330 ? 47.114 -8.896 35.255 1.00 27.33 330 ASP A O 1
ATOM 2643 N N . GLN A 1 331 ? 48.688 -7.667 36.314 1.00 26.02 331 GLN A N 1
ATOM 2644 C CA . GLN A 1 331 ? 50.000 -7.800 35.626 1.00 26.02 331 GLN A CA 1
ATOM 2645 C C . GLN A 1 331 ? 50.356 -8.977 34.666 1.00 26.02 331 GLN A C 1
ATOM 2647 O O . GLN A 1 331 ? 49.852 -10.082 34.821 1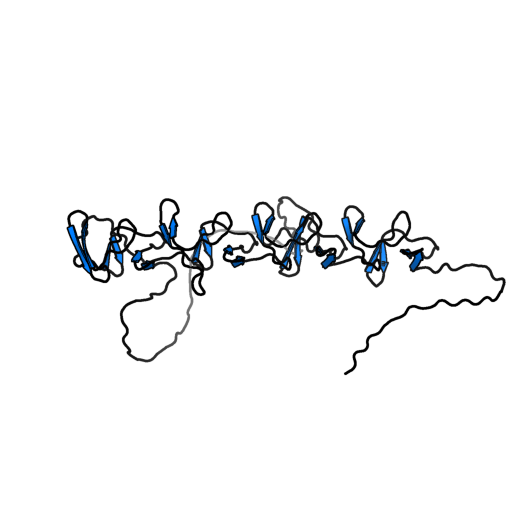.00 26.02 331 GLN A O 1
ATOM 2652 N N . ASN A 1 332 ? 51.330 -8.868 33.725 1.00 25.50 332 ASN A N 1
ATOM 2653 C CA . ASN A 1 332 ? 52.235 -7.766 33.276 1.00 25.50 332 ASN A CA 1
ATOM 2654 C C . ASN A 1 332 ? 52.894 -8.077 31.889 1.00 25.50 332 ASN A C 1
ATOM 2656 O O . ASN A 1 332 ? 53.017 -9.247 31.542 1.00 25.50 332 ASN A O 1
ATOM 2660 N N . SER A 1 333 ? 53.445 -7.051 31.209 1.00 25.66 333 SER A N 1
ATOM 2661 C CA . SER A 1 333 ? 54.401 -7.063 30.062 1.00 25.66 333 SER A CA 1
ATOM 2662 C C . SER A 1 333 ? 53.922 -7.683 28.727 1.00 25.66 333 SER A C 1
ATOM 2664 O O . SER A 1 333 ? 53.331 -8.751 28.707 1.00 25.66 333 SER A O 1
ATOM 2666 N N . GLY A 1 334 ? 54.140 -7.112 27.529 1.00 24.28 334 GLY A N 1
ATOM 2667 C CA . GLY A 1 334 ? 54.976 -5.973 27.089 1.00 24.28 334 GLY A CA 1
ATOM 2668 C C . GLY A 1 334 ? 56.245 -6.459 26.359 1.00 24.28 334 GLY A C 1
ATOM 2669 O O . GLY A 1 334 ? 56.913 -7.344 26.876 1.00 24.28 334 GLY A O 1
ATOM 2670 N N . SER A 1 335 ? 56.673 -5.956 25.190 1.00 25.75 335 SER A N 1
ATOM 2671 C CA . SER A 1 335 ? 56.238 -4.839 24.306 1.00 25.75 335 SER A CA 1
ATOM 2672 C C . SER A 1 335 ? 56.660 -5.171 22.830 1.00 25.75 335 SER A C 1
ATOM 2674 O O . SER A 1 335 ? 56.965 -6.333 22.587 1.00 25.75 335 SER A O 1
ATOM 2676 N N . ASN A 1 336 ? 56.699 -4.335 21.770 1.00 25.00 336 ASN A N 1
ATOM 2677 C CA . ASN A 1 336 ? 56.657 -2.871 21.581 1.00 25.00 336 ASN A CA 1
ATOM 2678 C C . ASN A 1 336 ? 56.312 -2.472 20.107 1.00 25.00 336 ASN A C 1
ATOM 2680 O O . ASN A 1 336 ? 56.376 -3.318 19.223 1.00 25.00 336 ASN A O 1
ATOM 2684 N N . GLN A 1 337 ? 56.095 -1.168 19.863 1.00 26.31 337 GLN A N 1
ATOM 2685 C CA . GLN A 1 337 ? 56.052 -0.421 18.578 1.00 26.31 337 GLN A CA 1
ATOM 2686 C C . GLN A 1 337 ? 54.930 -0.695 17.540 1.00 26.31 337 GLN A C 1
ATOM 2688 O O . GLN A 1 337 ? 54.470 -1.808 17.316 1.00 26.31 337 GLN A O 1
ATOM 2693 N N . SER A 1 338 ? 54.521 0.396 16.880 1.00 26.36 338 SER A N 1
ATOM 2694 C CA . SER A 1 338 ? 53.427 0.542 15.894 1.00 26.36 338 SER A CA 1
ATOM 2695 C C . SER A 1 338 ? 53.958 1.277 14.637 1.00 26.36 338 SER A C 1
ATOM 2697 O O . SER A 1 338 ? 55.128 1.665 14.652 1.00 26.36 338 SER A O 1
ATOM 2699 N N . PRO A 1 339 ? 53.139 1.653 13.625 1.00 39.50 339 PRO A N 1
ATOM 2700 C CA . PRO A 1 339 ? 51.834 1.125 13.188 1.00 39.50 339 PRO A CA 1
ATOM 2701 C C . PRO A 1 339 ? 51.755 0.852 11.658 1.00 39.50 339 PRO A C 1
ATOM 2703 O O . PRO A 1 339 ? 52.477 1.464 10.880 1.00 39.50 339 PRO A O 1
ATOM 2706 N N . ASP A 1 340 ? 50.762 0.075 11.209 1.00 27.89 340 ASP A N 1
ATOM 2707 C CA . ASP A 1 340 ? 49.999 0.413 9.987 1.00 27.89 340 ASP A CA 1
ATOM 2708 C C . ASP A 1 340 ? 48.562 -0.157 10.072 1.00 27.89 340 ASP A C 1
ATOM 2710 O O . ASP A 1 340 ? 48.184 -0.750 11.087 1.00 27.89 340 ASP A O 1
ATOM 2714 N N . SER A 1 341 ? 47.716 0.116 9.078 1.00 28.86 341 SER A N 1
ATOM 2715 C CA . SER A 1 341 ? 46.338 0.545 9.324 1.00 28.86 341 SER A CA 1
ATOM 2716 C C . SER A 1 341 ? 45.240 -0.235 8.582 1.00 28.86 341 SER A C 1
ATOM 2718 O O . SER A 1 341 ? 45.396 -0.700 7.458 1.00 28.86 341 SER A O 1
ATOM 2720 N N . SER A 1 342 ? 44.080 -0.338 9.247 1.00 29.52 342 SER A N 1
ATOM 2721 C CA . SER A 1 342 ? 42.766 -0.774 8.728 1.00 29.52 342 SER A CA 1
ATOM 2722 C C . SER A 1 342 ? 42.750 -2.019 7.813 1.00 29.52 342 SER A C 1
ATOM 2724 O O . SER A 1 342 ? 42.787 -1.939 6.590 1.00 29.52 342 SER A O 1
ATOM 2726 N N . SER A 1 343 ? 42.716 -3.228 8.374 1.00 26.88 343 SER A N 1
ATOM 2727 C CA . SER A 1 343 ? 41.480 -3.924 8.798 1.00 26.88 343 SER A CA 1
ATOM 2728 C C . SER A 1 343 ? 40.489 -4.277 7.671 1.00 26.88 343 SER A C 1
ATOM 2730 O O . SER A 1 343 ? 39.637 -3.478 7.285 1.00 26.88 343 SER A O 1
ATOM 2732 N N . LYS A 1 344 ? 40.503 -5.547 7.248 1.00 31.11 344 LYS A N 1
ATOM 2733 C CA . LYS A 1 344 ? 39.332 -6.194 6.630 1.00 31.11 344 LYS A CA 1
ATOM 2734 C C . LYS A 1 344 ? 38.238 -6.372 7.691 1.00 31.11 344 LYS A C 1
ATOM 2736 O O . LYS A 1 344 ? 38.557 -6.748 8.816 1.00 31.11 344 LYS A O 1
ATOM 2741 N N . SER A 1 345 ? 36.969 -6.247 7.314 1.00 27.53 345 SER A N 1
ATOM 2742 C CA . SER A 1 345 ? 35.853 -6.832 8.067 1.00 27.53 345 SER A CA 1
ATOM 2743 C C . SER A 1 345 ? 34.967 -7.653 7.130 1.00 27.53 345 SER A C 1
ATOM 2745 O O . SER A 1 345 ? 34.702 -7.272 5.992 1.00 27.53 345 SER A O 1
ATOM 2747 N N . SER A 1 346 ? 34.565 -8.834 7.593 1.00 27.70 346 SER A N 1
ATOM 2748 C CA . SER A 1 346 ? 33.679 -9.751 6.877 1.00 27.70 346 SER A CA 1
ATOM 2749 C C . SER A 1 346 ? 32.249 -9.624 7.389 1.00 27.70 346 SER A C 1
ATOM 2751 O O . SER A 1 346 ? 32.040 -9.602 8.601 1.00 27.70 346 SER A O 1
ATOM 2753 N N . SER A 1 347 ? 31.270 -9.663 6.490 1.00 27.38 347 SER A N 1
ATOM 2754 C CA . SER A 1 347 ? 29.864 -9.909 6.821 1.00 27.38 347 SER A CA 1
ATOM 2755 C C . SER A 1 347 ? 29.331 -11.092 6.008 1.00 27.38 347 SER A C 1
ATOM 2757 O O . SER A 1 347 ? 29.829 -11.401 4.923 1.00 27.38 347 SER A O 1
ATOM 2759 N N . SER A 1 348 ? 28.385 -11.827 6.593 1.00 26.89 348 SER A N 1
ATOM 2760 C CA . SER A 1 348 ? 27.923 -13.131 6.113 1.00 26.89 348 SER A CA 1
ATOM 2761 C C . SER A 1 348 ? 26.721 -13.043 5.164 1.00 26.89 348 SER A C 1
ATOM 2763 O O . SER A 1 348 ? 26.088 -12.003 4.991 1.00 26.89 348 SER A O 1
ATOM 2765 N N . SER A 1 349 ? 26.440 -14.158 4.492 1.00 29.58 349 SER A N 1
ATOM 2766 C CA . SER A 1 349 ? 25.525 -14.254 3.358 1.00 29.58 349 SER A CA 1
ATOM 2767 C C . SER A 1 349 ? 24.043 -14.382 3.727 1.00 29.58 349 SER A C 1
ATOM 2769 O O . SER A 1 349 ? 23.661 -15.143 4.612 1.00 29.58 349 SER A O 1
ATOM 2771 N N . SER A 1 350 ? 23.184 -13.788 2.895 1.00 28.64 350 SER A N 1
ATOM 2772 C CA . SER A 1 350 ? 21.974 -14.476 2.422 1.00 28.64 350 SER A CA 1
ATOM 2773 C C . SER A 1 350 ? 21.642 -14.054 0.980 1.00 28.64 350 SER A C 1
ATOM 2775 O O . SER A 1 350 ? 21.872 -12.911 0.598 1.00 28.64 350 SER A O 1
ATOM 2777 N N . THR A 1 351 ? 21.204 -15.028 0.173 1.00 32.41 351 THR A N 1
ATOM 2778 C CA . THR A 1 351 ? 20.619 -14.931 -1.189 1.00 32.41 351 THR A CA 1
ATOM 2779 C C . THR A 1 351 ? 20.795 -13.607 -1.952 1.00 32.41 351 THR A C 1
ATOM 2781 O O . THR A 1 351 ? 19.995 -12.684 -1.815 1.00 32.41 351 THR A O 1
ATOM 2784 N N . GLY A 1 352 ? 21.801 -13.547 -2.828 1.00 39.47 352 GLY A N 1
ATOM 2785 C CA . GLY A 1 352 ? 22.071 -12.368 -3.650 1.00 39.47 352 GLY A CA 1
ATOM 2786 C C . GLY A 1 352 ? 21.271 -12.294 -4.955 1.00 39.47 352 GLY A C 1
ATOM 2787 O O . GLY A 1 352 ? 20.928 -13.305 -5.566 1.00 39.47 352 GLY A O 1
ATOM 2788 N N . ASN A 1 353 ? 21.088 -11.066 -5.434 1.00 39.91 353 ASN A N 1
ATOM 2789 C CA . ASN A 1 353 ? 20.923 -10.753 -6.850 1.00 39.91 353 ASN A CA 1
ATOM 2790 C C . ASN A 1 353 ? 21.747 -9.487 -7.138 1.00 39.91 353 ASN A C 1
ATOM 2792 O O . ASN A 1 353 ? 21.831 -8.604 -6.284 1.00 39.91 353 ASN A O 1
ATOM 2796 N N . GLY A 1 354 ? 22.396 -9.404 -8.301 1.00 44.72 354 GLY A N 1
ATOM 2797 C CA . GLY A 1 354 ? 23.335 -8.321 -8.623 1.00 44.72 354 GLY A CA 1
ATOM 2798 C C . GLY A 1 354 ? 22.637 -6.995 -8.935 1.00 44.72 354 GLY A C 1
ATOM 2799 O O . GLY A 1 354 ? 22.505 -6.641 -10.105 1.00 44.72 354 GLY A O 1
ATOM 2800 N N . LEU A 1 355 ? 22.184 -6.279 -7.902 1.00 56.25 355 LEU A N 1
ATOM 2801 C CA . LEU A 1 355 ? 21.541 -4.968 -8.026 1.00 56.25 355 LEU A CA 1
ATOM 2802 C C . LEU A 1 3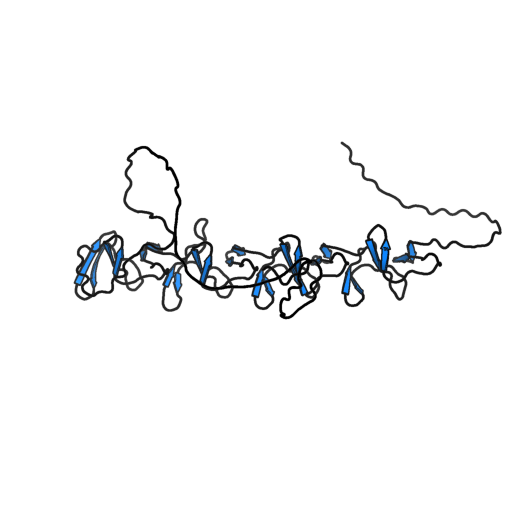55 ? 22.504 -3.964 -8.678 1.00 56.25 355 LEU A C 1
ATOM 2804 O O . LEU A 1 355 ? 23.555 -3.643 -8.124 1.00 56.25 355 LEU A O 1
ATOM 2808 N N . GLN A 1 356 ? 22.144 -3.457 -9.858 1.00 60.59 356 GLN A N 1
ATOM 2809 C CA . GLN A 1 356 ? 22.852 -2.340 -10.486 1.00 60.59 356 GLN A CA 1
ATOM 2810 C C . GLN A 1 356 ? 22.486 -1.024 -9.778 1.00 60.59 356 GLN A C 1
ATOM 2812 O O . GLN A 1 356 ? 21.445 -0.934 -9.125 1.00 60.59 356 GLN A O 1
ATOM 2817 N N . ALA A 1 357 ? 23.319 0.011 -9.924 1.00 56.75 357 ALA A N 1
ATOM 2818 C CA . ALA A 1 357 ? 23.058 1.330 -9.343 1.00 56.75 357 ALA A CA 1
ATOM 2819 C C . ALA A 1 357 ? 21.640 1.830 -9.697 1.00 56.75 357 ALA A C 1
ATOM 2821 O O . ALA A 1 357 ? 21.245 1.809 -10.861 1.00 56.75 357 ALA A O 1
ATOM 2822 N N . GLY A 1 358 ? 20.868 2.229 -8.680 1.00 60.03 358 GLY A N 1
ATOM 2823 C CA . GLY A 1 358 ? 19.449 2.600 -8.790 1.00 60.03 358 GLY A CA 1
ATOM 2824 C C . GLY A 1 358 ? 18.452 1.476 -8.458 1.00 60.03 358 GLY A C 1
ATOM 2825 O O . GLY A 1 358 ? 17.316 1.765 -8.080 1.00 60.03 358 GLY A O 1
ATOM 2826 N N . GLN A 1 359 ? 18.847 0.200 -8.523 1.00 81.00 359 GLN A N 1
ATOM 2827 C CA . GLN A 1 359 ? 18.019 -0.916 -8.047 1.00 81.00 359 GLN A CA 1
ATOM 2828 C C . GLN A 1 359 ? 18.147 -1.090 -6.520 1.00 81.00 359 GLN A C 1
ATOM 2830 O O . GLN A 1 359 ? 19.154 -0.727 -5.918 1.00 81.00 359 GLN A O 1
ATOM 2835 N N . THR A 1 360 ? 17.120 -1.656 -5.883 1.00 84.12 360 THR A N 1
ATOM 2836 C CA . THR A 1 360 ? 17.078 -1.939 -4.433 1.00 84.12 360 THR A CA 1
ATOM 2837 C C . THR A 1 360 ? 16.320 -3.248 -4.167 1.00 84.12 360 THR A C 1
ATOM 2839 O O . THR A 1 360 ? 15.640 -3.756 -5.060 1.00 84.12 360 THR A O 1
ATOM 2842 N N . GLY A 1 361 ? 16.409 -3.793 -2.949 1.00 86.00 361 GLY A N 1
ATOM 2843 C CA . GLY A 1 361 ? 15.522 -4.868 -2.478 1.00 86.00 361 GLY A CA 1
ATOM 2844 C C . GLY A 1 361 ? 14.093 -4.392 -2.171 1.00 86.00 361 GLY A C 1
ATOM 2845 O O . GLY A 1 361 ? 13.166 -5.192 -2.169 1.00 86.00 361 GLY A O 1
ATOM 2846 N N . GLY A 1 362 ? 13.912 -3.087 -1.958 1.00 90.44 362 GLY A N 1
ATOM 2847 C CA . GLY A 1 362 ? 12.634 -2.438 -1.663 1.00 90.44 362 GLY A CA 1
ATOM 2848 C C . GLY A 1 362 ? 12.834 -1.155 -0.853 1.00 90.44 362 GLY A C 1
ATOM 2849 O O . GLY A 1 362 ? 13.972 -0.681 -0.741 1.00 90.44 362 GLY A O 1
ATOM 2850 N N . PRO A 1 363 ? 11.756 -0.592 -0.281 1.00 92.00 363 PRO A N 1
ATOM 2851 C CA . PRO A 1 363 ? 11.842 0.197 0.942 1.00 92.00 363 PRO A CA 1
ATOM 2852 C C . PRO A 1 363 ? 12.273 -0.701 2.116 1.00 92.00 363 PRO A C 1
ATOM 2854 O O . PRO A 1 363 ? 12.207 -1.930 2.019 1.00 92.00 363 PRO A O 1
ATOM 2857 N N . GLN A 1 364 ? 12.753 -0.097 3.202 1.00 85.25 364 GLN A N 1
ATOM 2858 C CA . GLN A 1 364 ? 13.306 -0.757 4.393 1.00 85.25 364 GLN A CA 1
ATOM 2859 C C . GLN A 1 364 ? 12.766 -0.055 5.644 1.00 85.25 364 GLN A C 1
ATOM 2861 O O . GLN A 1 364 ? 12.632 1.188 5.568 1.00 85.25 364 GLN A O 1
#

Organism: NCBI:txid679200

Sequence (364 aa):
MKLKTKLFMAGIAAAGMLIFAADNVSYAANGWQTSGNSWIYIDNDGSKHKGWIKTTDGYYYMDLASGLMSTGWKKINNKWYFFKSNGLMNVGWLKENNKWYYSLDNGTLVQGSWLRIENNYYYMRGGGEMATGWRQIDKHWYYFKADGRCAFGWLKLGDNWYYLASDGKMLSGWQQISNSYYYLDAKGVLRTGWLNDGTNKYYMEPKDEKHLGKMTYNWKQIDGYWYFFNASGHMQKGWVKANNKYYYLNTDGKMVVGQSLNIDGYIYTFDAKGIADTVNVGNAQVYNASSAPGESNNNYGTSAKSSSQSNDPNAPSSSSSGSAQNPGSDQNSGSNQSPDSSSKSSSSSSTGNGLQAGQTGGPQ

Radius of gyration: 38.44 Å; chains: 1; bounding box: 91×56×115 Å

Secondary structure (DSSP, 8-state):
------------------------------EEEEETTEEEEE-TTSPBP-EEEE-SS-EEEE-TTT-BBP-EEEEETTEEEEE-TTSPBP-EEEEET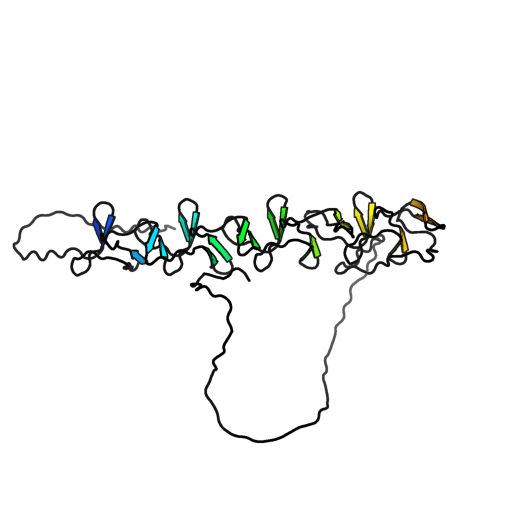TEEEEE-TTSPBP-SSEEEETTEEEEB-TTSPBP-EEEEETTEEEEE-TTSPBP-EEEEETTEEEEE-TTSPBP-EEEEETTEEEEE-TTSPBP-EEEE-SS-EEEE--BSSS-BSPBP-EEEEETTEEEEE-TTSPBP-EEEEETTEEEEE-TTSPBP-SEEEEETTEEEEE-TTS-BSS---TT--EEE-PPPTT------------------------------------------------------------PPTTEES---

pLDDT: mean 77.86, std 27.79, range [22.44, 98.81]

Foldseek 3Di:
DDDDDDDDDDDDDDDDDDDDDDDPPPQPPAQWDDDVPFIFGAHNVRDTDAQWDQDPVAIFGQHRPPRTTDAAWDQDPNFIWHAHPVRHTDAQWDQDPNFIAHAHPVRTTDEQFWFDDPNWIWGQYRVRTTDAAWDQDPNFIWHAHPVRTTDAAWDDDPNWIWHAHQLRGTDAAWDQDPNFIWHQHPVRTTDAAWDDPPPFIWGFHDCDPVGNRTTDAAWDQDPNFIWHAALVRGTDAQWEQDPNFIWGQHPVRTTDEQAWDQDPNDIWGAYRVRTTPDDPCDPDDYHYHDDHPDDDDPDPDDDDDDDDDDDDDDDDDDDDDDDDDDDDDDDDDDDDDDDDDDDDDDDDDDDDDPDDPRTDNGRD

InterPro domains:
  IPR018337 Cell wall/choline-binding repeat [PF01473] (30-47)
  IPR018337 Cell wall/choline-binding repeat [PF01473] (114-130)
  IPR018337 Cell wall/choline-binding repeat [PF01473] (173-189)
  IPR018337 Cell wall/choline-binding repeat [PF01473] (192-204)
  IPR018337 Cell wall/choline-binding repeat [PF19127] (71-113)
  IPR018337 Cell wall/choline-binding repeat [PF19127] (131-171)
  IPR018337 Cell wall/choline-binding repeat [PF19127] (219-258)
  IPR018337 Cell wall/choline-binding repeat [PS51170] (70-89)
  IPR018337 Cell wall/choline-binding repeat [PS51170] (131-150)
  IPR018337 Cell wall/choline-binding repeat [PS51170] (151-170)
  IPR018337 Cell wall/choline-binding repeat [PS51170] (171-190)
  IPR018337 Cell wall/choline-binding repeat [PS51170] (216-235)
  IPR018337 Cell wall/choline-binding repeat [PS51170] (236-255)